Protein AF-A0A134CE51-F1 (afdb_monomer_lite)

Secondary structure (DSSP, 8-state):
-----SSSPPP------SSEEEEEETTEEEEEE-SS--S-SEEEEPPPPPPTTPPP--EEEETTTTEEE--S--S--SS--TT--TTSPPPHHHHHHHHHHHHHHHHHHHT--SSEEEEEEEEEETTEEEEEEE-TT-TT--EEEEEE-----HHHHHHHHHHHHHHHHHHH-HHHHHHHTTTTSS--EEEE--TTS--EEEETTPPPP----GGGTEEEEEETTEEEEEE-GGG---TT-HHHHHHHHHHHH----PPP-TT-EEEEE--TTT--EEEEE-PPP---S-----

Foldseek 3Di:
DPDQDDPDGDDDDDDDDPFWDWDDDPPDIDIDGDPDDPPDQKDWDPFPDDDVPDDTDIFMQGPVVRDTDRDPQQADDPDDDPPDDPPDDHDPNHVVVVVVVVVVVVVLVVQWDQKDFDPPDWDDDDAKIWTWIFGSNDPVRDIDTDIDGRRDDPVNVVVVVVVVVVVVVVCVPPCNVCVVVVVNDVDQWDWDDDDPDDIDTDGPPRDDDDDDPVQQQWDWDDDPPDIDIGGRVVNHDCVPPPVVVVVVVVVVVPPDDDDADPQKDWDWDADPPPGIDIDIDHDDDDDPDDDDDD

Radius of gyration: 82.64 Å; chains: 1; bounding box: 152×50×242 Å

Structure (mmCIF, N/CA/C/O backbone):
data_AF-A0A134CE51-F1
#
_entry.id   AF-A0A134CE51-F1
#
loop_
_atom_site.group_PDB
_atom_site.id
_atom_site.type_symbol
_atom_site.label_atom_id
_atom_site.label_alt_id
_atom_site.label_comp_id
_atom_site.label_asym_id
_atom_site.label_entity_id
_atom_site.label_seq_id
_atom_site.pdbx_PDB_ins_code
_atom_site.Cartn_x
_atom_site.Cartn_y
_atom_site.Cartn_z
_atom_site.occupancy
_atom_site.B_iso_or_equiv
_atom_site.auth_seq_id
_atom_site.auth_comp_id
_atom_site.auth_asym_id
_atom_site.auth_atom_id
_atom_site.pdbx_PDB_model_num
ATOM 1 N N . ASN A 1 1 ? 51.172 15.107 -97.241 1.00 43.25 1 ASN A N 1
ATOM 2 C CA . ASN A 1 1 ? 52.365 15.738 -97.840 1.00 43.25 1 ASN A CA 1
ATOM 3 C C . ASN A 1 1 ? 52.176 17.237 -97.871 1.00 43.25 1 ASN A C 1
ATOM 5 O O . ASN A 1 1 ? 51.383 17.715 -98.669 1.00 43.25 1 ASN A O 1
ATOM 9 N N . VAL A 1 2 ? 52.847 17.965 -96.978 1.00 57.31 2 VAL A N 1
ATOM 10 C CA . VAL A 1 2 ? 52.989 19.417 -97.139 1.00 57.31 2 VAL A CA 1
ATOM 11 C C . VAL A 1 2 ? 54.085 19.613 -98.182 1.00 57.31 2 VAL A C 1
ATOM 13 O O . VAL A 1 2 ? 55.208 19.162 -97.972 1.00 57.31 2 VAL A O 1
ATOM 16 N N . SER A 1 3 ? 53.748 20.187 -99.336 1.00 54.06 3 SER A N 1
ATOM 17 C CA . SER A 1 3 ? 54.738 20.502 -100.366 1.00 54.06 3 SER A CA 1
ATOM 18 C C . SER A 1 3 ? 55.439 21.795 -99.961 1.00 54.06 3 SER A C 1
ATOM 20 O O . SER A 1 3 ? 54.847 22.868 -100.029 1.00 54.06 3 SER A O 1
ATOM 22 N N . LEU A 1 4 ? 56.671 21.685 -99.467 1.00 67.50 4 LEU A N 1
ATOM 23 C CA . LEU A 1 4 ? 57.493 22.829 -99.076 1.00 67.50 4 LEU A CA 1
ATOM 24 C C . LEU A 1 4 ? 58.333 23.240 -100.296 1.00 67.50 4 LEU A C 1
ATOM 26 O O . LEU A 1 4 ? 59.372 22.641 -100.559 1.00 67.50 4 LEU A O 1
ATOM 30 N N . GLY A 1 5 ? 57.857 24.210 -101.078 1.00 64.56 5 GLY A N 1
ATOM 31 C CA . GLY A 1 5 ? 58.563 24.708 -102.261 1.00 64.56 5 GLY A CA 1
ATOM 32 C C . GLY A 1 5 ? 58.032 26.065 -102.727 1.00 64.56 5 GLY A C 1
ATOM 33 O O . GLY A 1 5 ? 56.828 26.227 -102.904 1.00 64.56 5 GLY A O 1
ATOM 34 N N . GLY A 1 6 ? 58.942 27.027 -102.894 1.00 70.12 6 GLY A N 1
ATOM 35 C CA . GLY A 1 6 ? 58.703 28.427 -103.265 1.00 70.12 6 GLY A CA 1
ATOM 36 C C . GLY A 1 6 ? 59.895 29.300 -102.839 1.00 70.12 6 GLY A C 1
ATOM 37 O O . GLY A 1 6 ? 60.681 28.872 -101.996 1.00 70.12 6 GLY A O 1
ATOM 38 N N . GLU A 1 7 ? 60.059 30.502 -103.409 1.00 70.31 7 GLU A N 1
ATOM 39 C CA . GLU A 1 7 ? 61.183 31.409 -103.075 1.00 70.31 7 GLU A CA 1
ATOM 40 C C . GLU A 1 7 ? 61.152 31.912 -101.619 1.00 70.31 7 GLU A C 1
ATOM 42 O O . GLU A 1 7 ? 62.175 32.301 -101.060 1.00 70.31 7 GLU A O 1
ATOM 47 N N . THR A 1 8 ? 59.989 31.850 -100.969 1.00 71.69 8 THR A N 1
ATOM 48 C CA . THR A 1 8 ? 59.825 32.106 -99.536 1.00 71.69 8 THR A CA 1
ATOM 49 C C . THR A 1 8 ? 59.775 30.795 -98.762 1.00 71.69 8 THR A C 1
ATOM 51 O O . THR A 1 8 ? 58.919 29.947 -99.028 1.00 71.69 8 THR A O 1
ATOM 54 N N . ALA A 1 9 ? 60.650 30.647 -97.765 1.00 74.81 9 ALA A N 1
ATOM 55 C CA . ALA A 1 9 ? 60.643 29.486 -96.883 1.00 74.81 9 ALA A CA 1
ATOM 56 C C . ALA A 1 9 ? 59.289 29.372 -96.142 1.00 74.81 9 ALA A C 1
ATOM 58 O O . ALA A 1 9 ? 58.852 30.346 -95.525 1.00 74.81 9 ALA A O 1
ATOM 59 N N . PRO A 1 10 ? 58.610 28.213 -96.183 1.00 75.69 10 PRO A N 1
ATOM 60 C CA . PRO A 1 10 ? 57.358 28.013 -95.462 1.00 75.69 10 PRO A CA 1
ATOM 61 C C . PRO A 1 10 ? 57.590 27.965 -93.947 1.00 75.69 10 PRO A C 1
ATOM 63 O O . PRO A 1 10 ? 58.495 27.284 -93.464 1.00 75.69 10 PRO A O 1
ATOM 66 N N . THR A 1 11 ? 56.728 28.638 -93.187 1.00 80.25 11 THR A N 1
ATOM 67 C CA . THR A 1 11 ? 56.736 28.594 -91.718 1.00 80.25 11 THR A CA 1
ATOM 68 C C . THR A 1 11 ? 55.821 27.479 -91.216 1.00 80.25 11 THR A C 1
ATOM 70 O O . THR A 1 11 ? 54.659 27.401 -91.612 1.00 80.25 11 THR A O 1
ATOM 73 N N . VAL A 1 12 ? 56.321 26.639 -90.306 1.00 82.94 12 VAL A N 1
ATOM 74 C CA . VAL A 1 12 ? 55.527 25.625 -89.591 1.00 82.94 12 VAL A CA 1
ATOM 75 C C . VAL A 1 12 ? 55.449 26.007 -88.115 1.00 82.94 12 VAL A C 1
ATOM 77 O O . VAL A 1 12 ? 56.477 26.178 -87.463 1.00 82.94 12 VAL A O 1
ATOM 80 N N . THR A 1 13 ? 54.234 26.129 -87.580 1.00 85.19 13 THR A N 1
ATOM 81 C CA . THR A 1 13 ? 53.996 26.457 -86.167 1.00 85.19 13 THR A CA 1
ATOM 82 C C . THR A 1 13 ? 53.521 25.225 -85.405 1.00 85.19 13 THR A C 1
ATOM 84 O O . THR A 1 13 ? 52.520 24.609 -85.763 1.00 85.19 13 THR A O 1
ATOM 87 N N . PHE A 1 14 ? 54.209 24.898 -84.313 1.00 89.12 14 PHE A N 1
ATOM 88 C CA . PHE A 1 14 ? 53.799 23.856 -83.375 1.00 89.12 14 PHE A CA 1
ATOM 89 C C . PHE A 1 14 ? 53.087 24.516 -82.196 1.00 89.12 14 PHE A C 1
ATOM 91 O O . PHE A 1 14 ? 53.739 25.014 -81.281 1.00 89.12 14 PHE A O 1
ATOM 98 N N . ALA A 1 15 ? 51.757 24.576 -82.246 1.00 86.75 15 ALA A N 1
ATOM 99 C CA . ALA A 1 15 ? 50.952 25.214 -81.206 1.00 86.75 15 ALA A CA 1
ATOM 100 C C . ALA A 1 15 ? 50.910 24.405 -79.896 1.00 86.75 15 ALA A C 1
ATOM 102 O O . ALA A 1 15 ? 51.051 23.180 -79.895 1.00 86.75 15 ALA A O 1
ATOM 103 N N . GLY A 1 16 ? 50.669 25.127 -78.803 1.00 85.81 16 GLY A N 1
ATOM 104 C CA . GLY A 1 16 ? 50.272 24.610 -77.497 1.00 85.81 16 GLY A CA 1
ATOM 105 C C . GLY A 1 16 ? 48.991 25.305 -77.026 1.00 85.81 16 GLY A C 1
ATOM 106 O O . GLY A 1 16 ? 48.485 26.205 -77.700 1.00 85.81 16 GLY A O 1
ATOM 107 N N . ASP A 1 17 ? 48.480 24.904 -75.870 1.00 85.19 17 ASP A N 1
ATOM 108 C CA . ASP A 1 17 ? 47.340 25.531 -75.203 1.00 85.19 17 ASP A CA 1
ATOM 109 C C . ASP A 1 17 ? 47.579 25.637 -73.684 1.00 85.19 17 ASP A C 1
ATOM 111 O O . ASP A 1 17 ? 48.704 25.507 -73.199 1.00 85.19 17 ASP A O 1
ATOM 115 N N . ALA A 1 18 ? 46.518 25.893 -72.914 1.00 84.50 18 ALA A N 1
ATOM 116 C CA . ALA A 1 18 ? 46.598 25.990 -71.457 1.00 84.50 18 ALA A CA 1
ATOM 117 C C . ALA A 1 18 ? 47.096 24.702 -70.767 1.00 84.50 18 ALA A C 1
ATOM 119 O O . ALA A 1 18 ? 47.511 24.761 -69.613 1.00 84.50 18 ALA A O 1
ATOM 120 N N . ASN A 1 19 ? 47.089 23.551 -71.443 1.00 85.06 19 ASN A N 1
ATOM 121 C CA . ASN A 1 19 ? 47.465 22.248 -70.895 1.00 85.06 19 ASN A CA 1
ATOM 122 C C . ASN A 1 19 ? 48.691 21.630 -71.584 1.00 85.06 19 ASN A C 1
ATOM 124 O O . ASN A 1 19 ? 49.405 20.855 -70.946 1.00 85.06 19 ASN A O 1
ATOM 128 N N . ILE A 1 20 ? 48.954 21.976 -72.847 1.00 90.75 20 ILE A N 1
ATOM 129 C CA . ILE A 1 20 ? 50.077 21.463 -73.639 1.00 90.75 20 ILE A CA 1
ATOM 130 C C . ILE A 1 20 ? 51.041 22.600 -73.978 1.00 90.75 20 ILE A C 1
ATOM 132 O O . ILE A 1 20 ? 50.664 23.579 -74.613 1.00 90.75 20 ILE A O 1
ATOM 136 N N . THR A 1 21 ? 52.317 22.436 -73.638 1.00 89.75 21 THR A N 1
ATOM 137 C CA . THR A 1 21 ? 53.403 23.310 -74.100 1.00 89.75 21 THR A CA 1
ATOM 138 C C . THR A 1 21 ? 54.173 22.648 -75.236 1.00 89.75 21 THR A C 1
ATOM 140 O O . THR A 1 21 ? 54.292 21.423 -75.294 1.00 89.75 21 THR A O 1
ATOM 143 N N . SER A 1 22 ? 54.714 23.457 -76.143 1.00 93.06 22 SER A N 1
ATOM 144 C CA . SER A 1 22 ? 55.585 23.010 -77.226 1.00 93.06 22 SER A CA 1
ATOM 145 C C . SER A 1 22 ? 56.876 23.829 -77.228 1.00 93.06 22 SER A C 1
ATOM 147 O O . SER A 1 22 ? 56.875 25.038 -76.994 1.00 93.06 22 SER A O 1
ATOM 149 N N . LYS A 1 23 ? 58.003 23.163 -77.486 1.00 91.94 23 LYS A N 1
ATOM 150 C CA . LYS A 1 23 ? 59.321 23.794 -77.618 1.00 91.94 23 LYS A CA 1
ATOM 151 C C . LYS A 1 23 ? 60.043 23.233 -78.835 1.00 91.94 23 LYS A C 1
ATOM 153 O O . LYS A 1 23 ? 60.095 22.014 -79.009 1.00 91.94 23 LYS A O 1
ATOM 158 N N . VAL A 1 24 ? 60.616 24.117 -79.648 1.00 90.75 24 VAL A N 1
ATOM 159 C CA . VAL A 1 24 ? 61.443 23.756 -80.807 1.00 90.75 24 VAL A CA 1
ATOM 160 C C . VAL A 1 24 ? 62.902 24.078 -80.494 1.00 90.75 24 VAL A C 1
ATOM 162 O O . VAL A 1 24 ? 63.225 25.216 -80.162 1.00 90.75 24 VAL A O 1
ATOM 165 N N . GLU A 1 25 ? 63.778 23.082 -80.601 1.00 90.19 25 GLU A N 1
ATOM 166 C CA . GLU A 1 25 ? 65.229 23.219 -80.430 1.00 90.19 25 GLU A CA 1
ATOM 167 C C . GLU A 1 25 ? 65.944 22.499 -81.578 1.00 90.19 25 GLU A C 1
ATOM 169 O O . GLU A 1 25 ? 65.977 21.267 -81.638 1.00 90.19 25 GLU A O 1
ATOM 174 N N . GLY A 1 26 ? 66.503 23.263 -82.521 1.00 87.81 26 GLY A N 1
ATOM 175 C CA . GLY A 1 26 ? 67.103 22.704 -83.735 1.00 87.81 26 GLY A CA 1
ATOM 176 C C . GLY A 1 26 ? 66.089 21.880 -84.535 1.00 87.81 26 GLY A C 1
ATOM 177 O O . GLY A 1 26 ? 65.066 22.401 -84.970 1.00 87.81 26 GLY A O 1
ATOM 178 N N . THR A 1 27 ? 66.364 20.586 -84.714 1.00 88.00 27 THR A N 1
ATOM 179 C CA . THR A 1 27 ? 65.492 19.634 -85.427 1.00 88.00 27 THR A CA 1
ATOM 180 C C . THR A 1 27 ? 64.524 18.868 -84.514 1.00 88.00 27 THR A C 1
ATOM 182 O O . THR A 1 27 ? 63.812 17.984 -84.992 1.00 88.00 27 THR A O 1
ATOM 185 N N . LYS A 1 28 ? 64.471 19.177 -83.208 1.00 91.81 28 LYS A N 1
ATOM 186 C CA . LYS A 1 28 ? 63.610 18.495 -82.231 1.00 91.81 28 LYS A CA 1
ATOM 187 C C . LYS A 1 28 ? 62.431 19.373 -81.820 1.00 91.81 28 LYS A C 1
ATOM 189 O O . LYS A 1 28 ? 62.607 20.511 -81.392 1.00 91.81 28 LYS A O 1
ATOM 194 N N . VAL A 1 29 ? 61.234 18.793 -81.862 1.00 92.88 29 VAL A N 1
ATOM 195 C CA . VAL A 1 29 ? 60.031 19.353 -81.237 1.00 92.88 29 VAL A CA 1
ATOM 196 C C . VAL A 1 29 ? 59.718 18.530 -79.997 1.00 92.88 29 VAL A C 1
ATOM 198 O O . VAL A 1 29 ? 59.629 17.305 -80.070 1.00 92.88 29 VAL A O 1
ATOM 201 N N . THR A 1 30 ? 59.572 19.191 -78.853 1.00 93.50 30 THR A N 1
ATOM 202 C CA . THR A 1 30 ? 59.159 18.552 -77.601 1.00 93.50 30 THR A CA 1
ATOM 203 C C . THR A 1 30 ? 57.799 19.091 -77.199 1.00 93.50 30 THR A C 1
ATOM 205 O O . THR A 1 30 ? 57.606 20.305 -77.165 1.00 93.50 30 THR A O 1
ATOM 208 N N . TYR A 1 31 ? 56.883 18.183 -76.875 1.00 93.62 31 TYR A N 1
ATOM 209 C CA . TYR A 1 31 ? 55.615 18.510 -76.237 1.00 93.62 31 TYR A CA 1
ATOM 210 C C . TYR A 1 31 ? 55.677 18.123 -74.765 1.00 93.62 31 TYR A C 1
ATOM 212 O O . TYR A 1 31 ? 56.216 17.070 -74.420 1.00 93.62 31 TYR A O 1
ATOM 220 N N . GLY A 1 32 ? 55.134 18.979 -73.908 1.00 90.38 32 GLY A N 1
ATOM 221 C CA . GLY A 1 32 ? 55.036 18.755 -72.473 1.00 90.38 32 GLY A CA 1
ATOM 222 C C . GLY A 1 32 ? 53.643 19.094 -71.964 1.00 90.38 32 GLY A C 1
ATOM 223 O O . GLY A 1 32 ? 52.931 19.898 -72.562 1.00 90.38 32 GLY A O 1
ATOM 224 N N . LEU A 1 33 ? 53.258 18.492 -70.846 1.00 89.50 33 LEU A N 1
ATOM 225 C CA . LEU A 1 33 ? 52.086 18.924 -70.092 1.00 89.50 33 LEU A CA 1
ATOM 226 C C . LEU A 1 33 ? 52.500 20.037 -69.128 1.00 89.50 33 LEU A C 1
ATOM 228 O O . LEU A 1 33 ? 53.601 20.000 -68.578 1.00 89.50 33 LEU A O 1
ATOM 232 N N . ASN A 1 34 ? 51.625 21.016 -68.914 1.00 82.56 34 ASN A N 1
ATOM 233 C CA . ASN A 1 34 ? 51.852 22.025 -67.882 1.00 82.56 34 ASN A CA 1
ATOM 234 C C . ASN A 1 34 ? 51.899 21.394 -66.482 1.00 82.56 34 ASN A C 1
ATOM 236 O O . ASN A 1 34 ? 51.197 20.423 -66.201 1.00 82.56 34 ASN A O 1
ATOM 240 N N . ASN A 1 35 ? 52.690 21.990 -65.580 1.00 78.50 35 ASN A N 1
ATOM 241 C CA . ASN A 1 35 ? 52.836 21.530 -64.191 1.00 78.50 35 ASN A CA 1
ATOM 242 C C . ASN A 1 35 ? 51.503 21.481 -63.423 1.00 78.50 35 ASN A C 1
ATOM 244 O O . ASN A 1 35 ? 51.372 20.712 -62.475 1.00 78.50 35 ASN A O 1
ATOM 248 N N . ALA A 1 36 ? 50.525 22.293 -63.829 1.00 78.06 36 ALA A N 1
ATOM 249 C CA . ALA A 1 36 ? 49.159 22.244 -63.337 1.00 78.06 36 ALA A CA 1
ATOM 250 C C . ALA A 1 36 ? 48.206 22.059 -64.522 1.00 78.06 36 ALA A C 1
ATOM 252 O O . ALA A 1 36 ? 48.081 22.939 -65.372 1.00 78.06 36 ALA A O 1
ATOM 253 N N . LEU A 1 37 ? 47.519 20.919 -64.556 1.00 78.81 37 LEU A N 1
ATOM 254 C CA . LEU A 1 37 ? 46.422 20.683 -65.487 1.00 78.81 37 LEU A CA 1
ATOM 255 C C . LEU A 1 37 ? 45.153 21.287 -64.890 1.00 78.81 37 LEU A C 1
ATOM 257 O O . LEU A 1 37 ? 44.617 20.787 -63.901 1.00 78.81 37 LEU A O 1
ATOM 261 N N . THR A 1 38 ? 44.690 22.388 -65.474 1.00 73.31 38 THR A N 1
ATOM 262 C CA . THR A 1 38 ? 43.473 23.084 -65.041 1.00 73.31 38 THR A CA 1
ATOM 263 C C . THR A 1 38 ? 42.336 22.781 -66.019 1.00 73.31 38 THR A C 1
ATOM 265 O O . THR A 1 38 ? 42.572 22.484 -67.188 1.00 73.31 38 THR A O 1
ATOM 268 N N . ASN A 1 39 ? 41.084 22.820 -65.552 1.00 73.94 39 ASN A N 1
ATOM 269 C CA . ASN A 1 39 ? 39.887 22.550 -66.370 1.00 73.94 39 ASN A CA 1
ATOM 270 C C . ASN A 1 39 ? 39.761 21.113 -66.915 1.00 73.94 39 ASN A C 1
ATOM 272 O O . ASN A 1 39 ? 39.145 20.886 -67.957 1.00 73.94 39 ASN A O 1
ATOM 276 N N . MET A 1 40 ? 40.317 20.119 -66.220 1.00 78.56 40 MET A N 1
ATOM 277 C CA . MET A 1 40 ? 40.093 18.721 -66.588 1.00 78.56 40 MET A CA 1
ATOM 278 C C . MET A 1 40 ? 38.683 18.261 -66.205 1.00 78.56 40 MET A C 1
ATOM 280 O O . MET A 1 40 ? 38.282 18.367 -65.048 1.00 78.56 40 MET A O 1
ATOM 284 N N . ASN A 1 41 ? 37.956 17.680 -67.164 1.00 82.44 41 ASN A N 1
ATOM 285 C CA . ASN A 1 41 ? 36.639 17.084 -66.910 1.00 82.44 41 ASN A CA 1
ATOM 286 C C . ASN A 1 41 ? 36.735 15.840 -66.009 1.00 82.44 41 ASN A C 1
ATOM 288 O O . ASN A 1 41 ? 35.890 15.633 -65.139 1.00 82.44 41 ASN A O 1
ATOM 292 N N . SER A 1 42 ? 37.766 15.013 -66.206 1.00 87.19 42 SER A N 1
ATOM 293 C CA . SER A 1 42 ? 37.992 13.801 -65.417 1.00 87.19 42 SER A CA 1
ATOM 294 C C . SER A 1 42 ? 39.433 13.307 -65.513 1.00 87.19 42 SER A C 1
ATOM 296 O O . SER A 1 42 ? 40.054 13.448 -66.566 1.00 87.19 42 SER A O 1
ATOM 298 N N . ILE A 1 43 ? 39.912 12.631 -64.470 1.00 88.06 43 ILE A N 1
ATOM 299 C CA . ILE A 1 43 ? 41.135 11.816 -64.491 1.00 88.06 43 ILE A CA 1
ATOM 300 C C . ILE A 1 43 ? 40.719 10.364 -64.310 1.00 88.06 43 ILE A C 1
ATOM 302 O O . ILE A 1 43 ? 39.973 10.057 -63.384 1.00 88.06 43 ILE A O 1
ATOM 306 N N . THR A 1 44 ? 41.210 9.474 -65.168 1.00 83.25 44 THR A N 1
ATOM 307 C CA . THR A 1 44 ? 41.014 8.030 -65.012 1.00 83.25 44 THR A CA 1
ATOM 308 C C . THR A 1 44 ? 42.370 7.353 -64.943 1.00 83.25 44 THR A C 1
ATOM 310 O O . THR A 1 44 ? 43.144 7.410 -65.897 1.00 83.25 44 THR A O 1
ATOM 313 N N . PHE A 1 45 ? 42.654 6.711 -63.815 1.00 84.75 45 PHE A N 1
ATOM 314 C CA . PHE A 1 45 ? 43.800 5.824 -63.682 1.00 84.75 45 PHE A CA 1
ATOM 315 C C . PHE A 1 45 ? 43.426 4.475 -64.286 1.00 84.75 45 PHE A C 1
ATOM 317 O O . PHE A 1 45 ? 42.344 3.958 -64.002 1.00 84.75 45 PHE A O 1
ATOM 324 N N . ALA A 1 46 ? 44.294 3.915 -65.133 1.00 79.06 46 ALA A N 1
ATOM 325 C CA . ALA A 1 46 ? 44.049 2.608 -65.732 1.00 79.06 46 ALA A CA 1
ATOM 326 C C . ALA A 1 46 ? 43.702 1.588 -64.638 1.00 79.06 46 ALA A C 1
ATOM 328 O O . ALA A 1 46 ? 44.335 1.564 -63.580 1.00 79.06 46 ALA A O 1
ATOM 329 N N . ALA A 1 47 ? 42.679 0.769 -64.888 1.00 76.81 47 ALA A N 1
ATOM 330 C CA . ALA A 1 47 ? 42.328 -0.306 -63.973 1.00 76.81 47 ALA A CA 1
ATOM 331 C C . ALA A 1 47 ? 43.569 -1.198 -63.771 1.00 76.81 47 ALA A C 1
ATOM 333 O O . ALA A 1 47 ? 44.180 -1.589 -64.771 1.00 76.81 47 ALA A O 1
ATOM 334 N N . PRO A 1 48 ? 43.971 -1.522 -62.527 1.00 70.12 48 PRO A N 1
ATOM 335 C CA . PRO A 1 48 ? 45.055 -2.473 -62.317 1.00 70.12 48 PRO A CA 1
ATOM 336 C C . PRO A 1 48 ? 44.701 -3.805 -62.986 1.00 70.12 48 PRO A C 1
ATOM 338 O O . PRO A 1 48 ? 43.520 -4.158 -63.055 1.00 70.12 48 PRO A O 1
ATOM 341 N N . THR A 1 49 ? 45.697 -4.544 -63.479 1.00 75.06 49 THR A N 1
ATOM 342 C CA . THR A 1 49 ? 45.476 -5.875 -64.062 1.00 75.06 49 THR A CA 1
ATOM 343 C C . THR A 1 49 ? 44.732 -6.744 -63.052 1.00 75.06 49 THR A C 1
ATOM 345 O O . THR A 1 49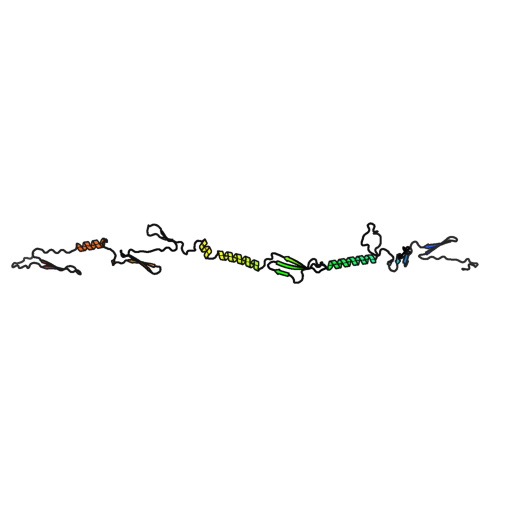 ? 45.227 -6.980 -61.950 1.00 75.06 49 THR A O 1
ATOM 348 N N . ALA A 1 50 ? 43.517 -7.176 -63.398 1.00 68.50 50 ALA A N 1
ATOM 349 C CA . ALA A 1 50 ? 42.705 -7.977 -62.494 1.00 68.50 50 ALA A CA 1
ATOM 350 C C . ALA A 1 50 ? 43.379 -9.343 -62.243 1.00 68.50 50 ALA A C 1
ATOM 352 O O . ALA A 1 50 ? 43.893 -9.941 -63.193 1.00 68.50 50 ALA A O 1
ATOM 353 N N . PRO A 1 51 ? 43.347 -9.877 -61.008 1.00 61.47 51 PRO A N 1
ATOM 354 C CA . PRO A 1 51 ? 43.643 -11.287 -60.764 1.00 61.47 51 PRO A CA 1
ATOM 355 C C . PRO A 1 51 ? 42.719 -12.183 -61.604 1.00 61.47 51 PRO A C 1
ATOM 357 O O . PRO A 1 51 ? 41.597 -11.786 -61.929 1.00 61.47 51 PRO A O 1
ATOM 360 N N . ALA A 1 52 ? 43.164 -13.395 -61.949 1.00 61.06 52 ALA A N 1
ATOM 361 C CA . ALA A 1 52 ? 42.364 -14.330 -62.742 1.00 61.06 52 ALA A CA 1
ATOM 362 C C . ALA A 1 52 ? 40.991 -14.579 -62.081 1.00 61.06 52 ALA A C 1
ATOM 364 O O . ALA A 1 52 ? 40.919 -15.063 -60.955 1.00 61.06 52 ALA A O 1
ATOM 365 N N . GLY A 1 53 ? 39.910 -14.217 -62.782 1.00 65.56 53 GLY A N 1
ATOM 366 C CA . GLY A 1 53 ? 38.527 -14.323 -62.294 1.00 65.56 53 GLY A CA 1
ATOM 367 C C . GLY A 1 53 ? 37.962 -13.072 -61.601 1.00 65.56 53 GLY A C 1
ATOM 368 O O . GLY A 1 53 ? 36.800 -13.085 -61.205 1.00 65.56 53 GLY A O 1
ATOM 369 N N . GLY A 1 54 ? 38.737 -11.990 -61.465 1.00 63.19 54 GLY A N 1
ATOM 370 C CA . GLY A 1 54 ? 38.292 -10.733 -60.855 1.00 63.19 54 GLY A CA 1
ATOM 371 C C . GLY A 1 54 ? 37.848 -9.664 -61.862 1.00 63.19 54 GLY A C 1
ATOM 372 O O . GLY A 1 54 ? 38.287 -9.637 -63.010 1.00 63.19 54 GLY A O 1
ATOM 373 N N . THR A 1 55 ? 37.018 -8.719 -61.410 1.00 63.16 55 THR A N 1
ATOM 374 C CA . THR A 1 55 ? 36.751 -7.464 -62.131 1.00 63.16 55 THR A CA 1
ATOM 375 C C . THR A 1 55 ? 37.565 -6.337 -61.503 1.00 63.16 55 THR A C 1
ATOM 377 O O . THR A 1 55 ? 37.358 -6.019 -60.334 1.00 63.16 55 THR A O 1
ATOM 380 N N . SER A 1 56 ? 38.458 -5.705 -62.263 1.00 67.12 56 SER A N 1
ATOM 381 C CA . SER A 1 56 ? 39.139 -4.478 -61.835 1.00 67.12 56 SER A CA 1
ATOM 382 C C . SER A 1 56 ? 38.383 -3.255 -62.351 1.00 67.12 56 SER A C 1
ATOM 384 O O . SER A 1 56 ? 37.899 -3.254 -63.485 1.00 67.12 56 SER A O 1
ATOM 386 N N . LYS A 1 57 ? 38.243 -2.222 -61.518 1.00 77.94 57 LYS A N 1
ATOM 387 C CA . LYS A 1 57 ? 37.629 -0.945 -61.899 1.00 77.94 57 LYS A CA 1
ATOM 388 C C . LYS A 1 57 ? 38.702 0.135 -61.886 1.00 77.94 57 LYS A C 1
ATOM 390 O O . LYS A 1 57 ? 39.541 0.172 -60.992 1.00 77.94 57 LYS A O 1
ATOM 395 N N . ALA A 1 58 ? 38.667 1.004 -62.887 1.00 86.75 58 ALA A N 1
ATOM 396 C CA . ALA A 1 58 ? 39.512 2.186 -62.927 1.00 86.75 58 ALA A CA 1
ATOM 397 C C . ALA A 1 58 ? 39.126 3.149 -61.795 1.00 86.75 58 ALA A C 1
ATOM 399 O O . ALA A 1 58 ? 37.936 3.333 -61.529 1.00 86.75 58 ALA A O 1
ATOM 400 N N . LEU A 1 59 ? 40.122 3.771 -61.158 1.00 90.69 59 LEU A N 1
ATOM 401 C CA . LEU A 1 59 ? 39.887 4.899 -60.260 1.00 90.69 59 LEU A CA 1
ATOM 402 C C . LEU A 1 59 ? 39.626 6.136 -61.122 1.00 90.69 59 LEU A C 1
ATOM 404 O O . LEU A 1 59 ? 40.495 6.552 -61.890 1.00 90.69 59 LEU A O 1
ATOM 408 N N . THR A 1 60 ? 38.445 6.728 -60.979 1.00 90.50 60 THR A N 1
ATOM 409 C CA . THR A 1 60 ? 38.041 7.909 -61.746 1.00 90.50 60 THR A CA 1
ATOM 410 C C . THR A 1 60 ? 37.666 9.048 -60.814 1.00 90.50 60 THR A C 1
ATOM 412 O O . THR A 1 60 ? 36.786 8.899 -59.964 1.00 90.50 60 THR A O 1
ATOM 415 N N . ILE A 1 61 ? 38.303 10.199 -61.021 1.00 92.12 61 ILE A N 1
ATOM 416 C CA . ILE A 1 61 ? 37.938 11.483 -60.422 1.00 92.12 61 ILE A CA 1
ATOM 417 C C . ILE A 1 61 ? 37.154 12.254 -61.485 1.00 92.12 61 ILE A C 1
ATOM 419 O O . ILE A 1 61 ? 37.716 12.621 -62.515 1.00 92.12 61 ILE A O 1
ATOM 423 N N . ASP A 1 62 ? 35.863 12.475 -61.255 1.00 89.94 62 ASP A N 1
ATOM 424 C CA . ASP A 1 62 ? 34.989 13.264 -62.130 1.00 89.94 62 ASP A CA 1
ATOM 425 C C . ASP A 1 62 ? 34.837 14.665 -61.530 1.00 89.94 62 ASP A C 1
ATOM 427 O O . ASP A 1 62 ? 34.124 14.860 -60.541 1.00 89.94 62 ASP A O 1
ATOM 431 N N . GLY A 1 63 ? 35.532 15.638 -62.124 1.00 86.06 63 GLY A N 1
ATOM 432 C CA . GLY A 1 63 ? 35.531 17.023 -61.656 1.00 86.06 63 GLY A CA 1
ATOM 433 C C . GLY A 1 63 ? 34.197 17.733 -61.891 1.00 86.06 63 GLY A C 1
ATOM 434 O O . GLY A 1 63 ? 33.867 18.664 -61.163 1.00 86.06 63 GLY A O 1
ATOM 435 N N . LYS A 1 64 ? 33.394 17.272 -62.860 1.00 88.38 64 LYS A N 1
ATOM 436 C CA . LYS A 1 64 ? 32.078 17.851 -63.162 1.00 88.38 64 LYS A CA 1
ATOM 437 C C . LYS A 1 64 ? 31.010 17.381 -62.177 1.00 88.38 64 LYS A C 1
ATOM 439 O O . LYS A 1 64 ? 30.141 18.164 -61.806 1.00 88.38 64 LYS A O 1
ATOM 444 N N . LYS A 1 65 ? 31.056 16.111 -61.766 1.00 89.62 65 LYS A N 1
ATOM 445 C CA . LYS A 1 65 ? 30.135 15.541 -60.765 1.00 89.62 65 LYS A CA 1
ATOM 446 C C . LYS A 1 65 ? 30.619 15.717 -59.327 1.00 89.62 65 LYS A C 1
ATOM 448 O O . LYS A 1 65 ? 29.823 15.542 -58.410 1.00 89.62 65 LYS A O 1
ATOM 453 N N . GLY A 1 66 ? 31.904 16.017 -59.127 1.00 90.00 66 GLY A N 1
ATOM 454 C CA . GLY A 1 66 ? 32.521 16.076 -57.801 1.00 90.00 66 GLY A CA 1
ATOM 455 C C . GLY A 1 66 ? 32.624 14.702 -57.133 1.00 90.00 66 GLY A C 1
ATOM 456 O O . GLY A 1 66 ? 32.482 14.597 -55.918 1.00 90.00 66 GLY A O 1
ATOM 457 N N . THR A 1 67 ? 32.820 13.634 -57.912 1.00 92.25 67 THR A N 1
ATOM 458 C CA . THR A 1 67 ? 32.815 12.251 -57.405 1.00 92.25 67 THR A CA 1
ATOM 459 C C . THR A 1 67 ? 34.134 11.540 -57.649 1.00 92.25 67 THR A C 1
ATOM 461 O O . THR A 1 67 ? 34.736 11.689 -58.713 1.00 92.25 67 THR A O 1
ATOM 464 N N . ILE A 1 68 ? 34.518 10.681 -56.707 1.00 92.44 68 ILE A N 1
ATOM 465 C CA . ILE A 1 68 ? 35.601 9.708 -56.863 1.00 92.44 68 ILE A CA 1
ATOM 466 C C . ILE A 1 68 ? 34.966 8.315 -56.903 1.00 92.44 68 ILE A C 1
ATOM 468 O O . ILE A 1 68 ? 34.223 7.941 -55.997 1.00 92.44 68 ILE A O 1
ATOM 472 N N . THR A 1 69 ? 35.223 7.556 -57.965 1.00 89.06 69 THR A N 1
ATOM 473 C CA . THR A 1 69 ? 34.648 6.218 -58.196 1.00 89.06 69 THR A CA 1
ATOM 474 C C . THR A 1 69 ? 35.743 5.197 -58.484 1.00 89.06 69 THR A C 1
ATOM 476 O O . THR A 1 69 ? 36.848 5.575 -58.852 1.00 89.06 69 THR A O 1
ATOM 479 N N . GLY A 1 70 ? 35.459 3.905 -58.301 1.00 87.31 70 GLY A N 1
ATOM 480 C CA . GLY A 1 70 ? 36.455 2.838 -58.483 1.00 87.31 70 GLY A CA 1
ATOM 481 C C . GLY A 1 70 ? 37.289 2.519 -57.239 1.00 87.31 70 GLY A C 1
ATOM 482 O O . GLY A 1 70 ? 38.174 1.673 -57.308 1.00 87.31 70 GLY A O 1
ATOM 483 N N . LEU A 1 71 ? 36.985 3.146 -56.095 1.00 87.88 71 LEU A N 1
ATOM 484 C CA . LEU A 1 71 ? 37.521 2.747 -54.792 1.00 87.88 71 LEU A CA 1
ATOM 485 C C . LEU A 1 71 ? 37.086 1.312 -54.462 1.00 87.88 71 LEU A C 1
ATOM 487 O O . LEU A 1 71 ? 35.922 0.954 -54.640 1.00 87.88 71 LEU A O 1
ATOM 491 N N . THR A 1 72 ? 38.020 0.499 -53.975 1.00 81.38 72 THR A N 1
ATOM 492 C CA . THR A 1 72 ? 37.797 -0.922 -53.658 1.00 81.38 72 THR A CA 1
ATOM 493 C C . THR A 1 72 ? 37.174 -1.135 -52.278 1.00 81.38 72 THR A C 1
ATOM 495 O O . THR A 1 72 ? 36.475 -2.125 -52.064 1.00 81.38 72 THR A O 1
ATOM 498 N N . ASN A 1 73 ? 37.372 -0.183 -51.362 1.00 82.31 73 ASN A N 1
ATOM 499 C CA . ASN A 1 73 ? 36.867 -0.197 -49.991 1.00 82.31 73 ASN A CA 1
ATOM 500 C C . ASN A 1 73 ? 35.346 0.066 -49.933 1.00 82.31 73 ASN A C 1
ATOM 502 O O . ASN A 1 73 ? 34.903 1.169 -49.621 1.00 82.31 73 ASN A O 1
ATOM 506 N N . THR A 1 74 ? 34.527 -0.910 -50.331 1.00 85.00 74 THR A N 1
ATOM 507 C CA . THR A 1 74 ? 33.080 -0.714 -50.579 1.00 85.00 74 THR A CA 1
ATOM 508 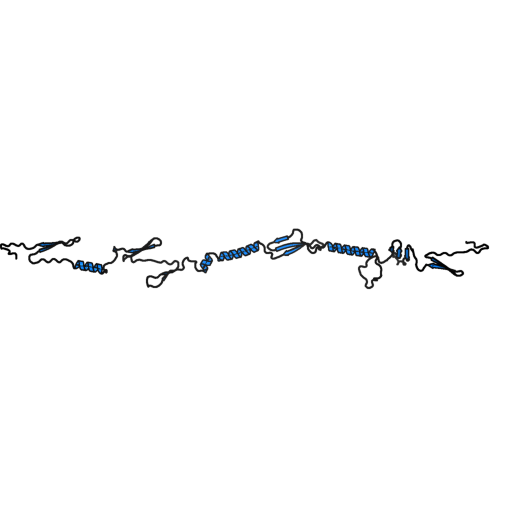C C . THR A 1 74 ? 32.156 -1.197 -49.462 1.00 85.00 74 THR A C 1
ATOM 510 O O . THR A 1 74 ? 31.003 -0.769 -49.420 1.00 85.00 74 THR A O 1
ATOM 513 N N . THR A 1 75 ? 32.663 -2.012 -48.540 1.00 83.31 75 THR A N 1
ATOM 514 C CA . THR A 1 75 ? 31.927 -2.589 -47.403 1.00 83.31 75 THR A CA 1
ATOM 515 C C . THR A 1 75 ? 32.683 -2.323 -46.104 1.00 83.31 75 THR A C 1
ATOM 517 O O . THR A 1 75 ? 33.905 -2.155 -46.117 1.00 83.31 75 THR A O 1
ATOM 520 N N . TRP A 1 76 ? 31.993 -2.259 -44.968 1.00 80.19 76 TRP A N 1
ATOM 521 C CA . TRP A 1 76 ? 32.666 -2.269 -43.667 1.00 80.19 76 TRP A CA 1
ATOM 522 C C . TRP A 1 76 ? 33.148 -3.679 -43.342 1.00 80.19 76 TRP A C 1
ATOM 524 O O . TRP A 1 76 ? 32.390 -4.641 -43.454 1.00 80.19 76 TRP A O 1
ATOM 534 N N . ASN A 1 77 ? 34.400 -3.809 -42.900 1.00 73.25 77 ASN A N 1
ATOM 535 C CA . ASN A 1 77 ? 34.841 -5.041 -42.260 1.00 73.25 77 ASN A CA 1
ATOM 536 C C . ASN A 1 77 ? 34.346 -5.032 -40.806 1.00 73.25 77 ASN A C 1
ATOM 538 O O . ASN A 1 77 ? 34.629 -4.089 -40.067 1.00 73.25 77 ASN A O 1
ATOM 542 N N . ALA A 1 78 ? 33.573 -6.047 -40.412 1.00 66.06 78 ALA A N 1
ATOM 543 C CA . ALA A 1 78 ? 33.057 -6.168 -39.047 1.00 66.06 78 ALA A CA 1
ATOM 544 C C . ALA A 1 78 ? 34.183 -6.403 -38.025 1.00 66.06 78 ALA A C 1
ATOM 546 O O . ALA A 1 78 ? 34.055 -6.023 -36.862 1.00 66.06 78 ALA A O 1
ATOM 547 N N . GLU A 1 79 ? 35.296 -6.988 -38.468 1.00 76.50 79 GLU A N 1
ATOM 548 C CA . GLU A 1 79 ? 36.524 -7.091 -37.691 1.00 76.50 79 GLU A CA 1
ATOM 549 C C . GLU A 1 79 ? 37.449 -5.928 -38.050 1.00 76.50 79 GLU A C 1
ATOM 551 O O . GLU A 1 79 ? 37.747 -5.703 -39.222 1.00 76.50 79 GLU A O 1
ATOM 556 N N . ILE A 1 80 ? 37.910 -5.184 -37.043 1.00 77.69 80 ILE A N 1
ATOM 557 C CA . ILE A 1 80 ? 38.893 -4.111 -37.223 1.00 77.69 80 ILE A CA 1
ATOM 558 C C . ILE A 1 80 ? 40.286 -4.758 -37.226 1.00 77.69 80 ILE A C 1
ATOM 560 O O . ILE A 1 80 ? 40.719 -5.236 -36.171 1.00 77.69 80 ILE A O 1
ATOM 564 N N . PRO A 1 81 ? 41.007 -4.788 -38.363 1.00 79.62 81 PRO A N 1
ATOM 565 C CA . PRO A 1 81 ? 42.363 -5.319 -38.399 1.00 79.62 81 PRO A CA 1
ATOM 566 C C . PRO A 1 81 ? 43.287 -4.483 -37.509 1.00 79.62 81 PRO A C 1
ATOM 568 O O . PRO A 1 81 ? 43.131 -3.265 -37.396 1.00 79.62 81 PRO A O 1
ATOM 571 N N . LYS A 1 82 ? 44.285 -5.124 -36.893 1.00 80.88 82 LYS A N 1
ATOM 572 C CA . LYS A 1 82 ? 45.280 -4.437 -36.048 1.00 80.88 82 LYS A CA 1
ATOM 573 C C . LYS A 1 82 ? 46.109 -3.410 -36.839 1.00 80.88 82 LYS A C 1
ATOM 575 O O . LYS A 1 82 ? 46.672 -2.492 -36.251 1.00 80.88 82 LYS A O 1
ATOM 580 N N . ASP A 1 83 ? 46.178 -3.585 -38.150 1.00 85.38 83 ASP A N 1
ATOM 581 C CA . ASP A 1 83 ? 46.928 -2.821 -39.141 1.00 85.38 83 ASP A CA 1
ATOM 582 C C . ASP A 1 83 ? 46.020 -1.996 -40.072 1.00 85.38 83 ASP A C 1
ATOM 584 O O . ASP A 1 83 ? 46.413 -1.662 -41.188 1.00 85.38 83 ASP A O 1
ATOM 588 N N . LEU A 1 84 ? 44.805 -1.650 -39.626 1.00 82.69 84 LEU A N 1
ATOM 589 C CA . LEU A 1 84 ? 43.897 -0.805 -40.399 1.00 82.69 84 LEU A CA 1
ATOM 590 C C . LEU A 1 84 ? 44.547 0.546 -40.741 1.00 82.69 84 LEU A C 1
ATOM 592 O O . LEU A 1 84 ? 44.890 1.334 -39.857 1.00 82.69 84 LEU A O 1
ATOM 596 N N . ASP A 1 85 ? 44.647 0.842 -42.033 1.00 83.62 85 ASP A N 1
ATOM 597 C CA . ASP A 1 85 ? 45.111 2.139 -42.514 1.00 83.62 85 ASP A CA 1
ATOM 598 C C . ASP A 1 85 ? 44.001 3.191 -42.390 1.00 83.62 85 ASP A C 1
ATOM 600 O O . ASP A 1 85 ? 43.059 3.252 -43.184 1.00 83.62 85 ASP A O 1
ATOM 604 N N . LEU A 1 86 ? 44.136 4.044 -41.377 1.00 82.69 86 LEU A N 1
ATOM 605 C CA . LEU A 1 86 ? 43.193 5.121 -41.070 1.00 82.69 86 LEU A CA 1
ATOM 606 C C . LEU A 1 86 ? 43.252 6.296 -42.060 1.00 82.69 86 LEU A C 1
ATOM 608 O O . LEU A 1 86 ? 42.444 7.217 -41.951 1.00 82.69 86 LEU A O 1
ATOM 612 N N . SER A 1 87 ? 44.191 6.289 -43.012 1.00 86.12 87 SER A N 1
ATOM 613 C CA . SER A 1 87 ? 44.344 7.361 -44.005 1.00 86.12 87 SER A CA 1
ATOM 614 C C . SER A 1 87 ? 43.487 7.143 -45.257 1.00 86.12 87 SER A C 1
ATOM 616 O O . SER A 1 87 ? 43.408 8.027 -46.113 1.00 86.12 87 SER A O 1
ATOM 618 N N . GLN A 1 88 ? 42.838 5.983 -45.394 1.00 87.44 88 GLN A N 1
ATOM 619 C CA . GLN A 1 88 ? 41.992 5.674 -46.545 1.00 87.44 88 GLN A CA 1
ATOM 620 C C . GLN A 1 88 ? 40.614 6.328 -46.428 1.00 87.44 88 GLN A C 1
ATOM 622 O O . GLN A 1 88 ? 39.975 6.319 -45.377 1.00 87.44 88 GLN A O 1
ATOM 627 N N . ALA A 1 89 ? 40.120 6.866 -47.544 1.00 87.75 89 ALA A N 1
ATOM 628 C CA . ALA A 1 89 ? 38.777 7.425 -47.608 1.00 87.75 89 ALA A CA 1
ATOM 629 C C . ALA A 1 89 ? 37.707 6.323 -47.505 1.00 87.75 89 ALA A C 1
ATOM 631 O O . ALA A 1 89 ? 37.821 5.264 -48.129 1.00 87.75 89 ALA A O 1
ATOM 632 N N . ALA A 1 90 ? 36.632 6.607 -46.769 1.00 89.00 90 ALA A N 1
ATOM 633 C CA . ALA A 1 90 ? 35.446 5.759 -46.734 1.00 89.00 90 ALA A CA 1
ATOM 634 C C . ALA A 1 90 ? 34.572 5.973 -47.982 1.00 89.00 90 ALA A C 1
ATOM 636 O O . ALA A 1 90 ? 34.476 7.085 -48.509 1.00 89.00 90 ALA A O 1
ATOM 637 N N . THR A 1 91 ? 33.887 4.924 -48.438 1.00 91.06 91 THR A N 1
ATOM 638 C CA . THR A 1 91 ? 32.921 5.029 -49.544 1.00 91.06 91 THR A CA 1
ATOM 639 C C . THR A 1 91 ? 31.489 5.268 -49.055 1.00 91.06 91 THR A C 1
ATOM 641 O O . THR A 1 91 ? 31.131 4.998 -47.909 1.00 91.06 91 THR A O 1
ATOM 644 N N . GLN A 1 92 ? 30.614 5.742 -49.951 1.00 90.44 92 GLN A N 1
ATOM 645 C CA . GLN A 1 92 ? 29.180 5.886 -49.655 1.00 90.44 92 GLN A CA 1
ATOM 646 C C . GLN A 1 92 ? 28.511 4.548 -49.294 1.00 90.44 92 GLN A C 1
ATOM 648 O O . GLN A 1 92 ? 27.583 4.536 -48.488 1.00 90.44 92 GLN A O 1
ATOM 653 N N . GLY A 1 93 ? 28.982 3.428 -49.861 1.00 90.12 93 GLY A N 1
ATOM 654 C CA . GLY A 1 93 ? 28.504 2.083 -49.520 1.00 90.12 93 GLY A CA 1
ATOM 655 C C . GLY A 1 93 ? 28.738 1.757 -48.046 1.00 90.12 93 GLY A C 1
ATOM 656 O O . GLY A 1 93 ? 27.796 1.409 -47.337 1.00 90.12 93 GLY A O 1
ATOM 657 N N . GLN A 1 94 ? 29.953 2.019 -47.562 1.00 91.38 94 GLN A N 1
ATOM 658 C CA . GLN A 1 94 ? 30.311 1.886 -46.154 1.00 91.38 94 GLN A CA 1
ATOM 659 C C . GLN A 1 94 ? 29.435 2.769 -45.261 1.00 91.38 94 GLN A C 1
ATOM 661 O O . GLN A 1 94 ? 28.792 2.287 -44.329 1.00 91.38 94 GLN A O 1
ATOM 666 N N . LEU A 1 95 ? 29.335 4.070 -45.543 1.00 91.88 95 LEU A N 1
ATOM 667 C CA . LEU A 1 95 ? 28.520 4.958 -44.706 1.00 91.88 95 LEU A CA 1
ATOM 668 C C . LEU A 1 95 ? 27.044 4.516 -44.654 1.00 91.88 95 LEU A C 1
ATOM 670 O O . LEU A 1 95 ? 26.414 4.585 -43.599 1.00 91.88 95 LEU A O 1
ATOM 674 N N . LYS A 1 96 ? 26.511 4.000 -45.767 1.00 92.38 96 LYS A N 1
ATOM 675 C CA . LYS A 1 96 ? 25.151 3.459 -45.851 1.00 92.38 96 LYS A CA 1
ATOM 676 C C . LYS A 1 96 ? 24.962 2.207 -44.987 1.00 92.38 96 LYS A C 1
ATOM 678 O O . LYS A 1 96 ? 23.899 2.048 -44.384 1.00 92.38 96 LYS A O 1
ATOM 683 N N . GLU A 1 97 ? 25.936 1.304 -44.933 1.00 92.00 97 GLU A N 1
ATOM 684 C CA . GLU A 1 97 ? 25.900 0.142 -44.031 1.00 92.00 97 GLU A CA 1
ATOM 685 C C . GLU A 1 97 ? 25.910 0.585 -42.562 1.00 92.00 97 GLU A C 1
ATOM 687 O O . GLU A 1 97 ? 25.043 0.168 -41.796 1.00 92.00 97 GLU A O 1
ATOM 692 N N . LEU A 1 98 ? 26.800 1.513 -42.187 1.00 91.31 98 LEU A N 1
ATOM 693 C CA . LEU A 1 98 ? 26.847 2.070 -40.829 1.00 91.31 98 LEU A CA 1
ATOM 694 C C . LEU A 1 98 ? 25.519 2.737 -40.438 1.00 91.31 98 LEU A C 1
ATOM 696 O O . LEU A 1 98 ? 24.987 2.479 -39.359 1.00 91.31 98 LEU A O 1
ATOM 700 N N . GLN A 1 99 ? 24.952 3.559 -41.325 1.00 93.94 99 GLN A N 1
ATOM 701 C CA . GLN A 1 99 ? 23.663 4.214 -41.103 1.00 93.94 99 GLN A CA 1
ATOM 702 C C . GLN A 1 99 ? 22.533 3.194 -40.884 1.00 93.94 99 GLN A C 1
ATOM 704 O O . GLN A 1 99 ? 21.677 3.399 -40.022 1.00 93.94 99 GLN A O 1
ATOM 709 N N . GLN A 1 100 ? 22.522 2.085 -41.630 1.00 94.06 100 GLN A N 1
ATOM 710 C CA . GLN A 1 100 ? 21.545 1.008 -41.441 1.00 94.06 100 GLN A CA 1
ATOM 711 C C . GLN A 1 100 ? 21.729 0.288 -40.103 1.00 94.06 100 GLN A C 1
ATOM 713 O O . GLN A 1 100 ? 20.732 0.035 -39.425 1.00 94.06 100 GLN A O 1
ATOM 718 N N . SER A 1 101 ? 22.971 0.008 -39.697 1.00 92.06 101 SER A N 1
ATOM 719 C CA . SER A 1 101 ? 23.274 -0.577 -38.386 1.00 92.06 101 SER A CA 1
ATOM 720 C C . SER A 1 101 ? 22.803 0.330 -37.248 1.00 92.06 101 SER A C 1
ATOM 722 O O . SER A 1 101 ? 22.106 -0.130 -36.348 1.00 92.06 101 SER A O 1
ATOM 724 N N . ILE A 1 102 ? 23.089 1.636 -37.322 1.00 93.69 102 ILE A N 1
ATOM 725 C CA . ILE A 1 102 ? 22.631 2.624 -36.330 1.00 93.69 102 ILE A CA 1
ATOM 726 C C . ILE A 1 102 ? 21.102 2.679 -36.274 1.00 93.69 102 ILE A C 1
ATOM 728 O O . ILE A 1 102 ? 20.529 2.629 -35.186 1.00 93.69 102 ILE A O 1
ATOM 732 N N . ARG A 1 103 ? 20.428 2.746 -37.431 1.00 94.12 103 ARG A N 1
ATOM 733 C CA . ARG A 1 103 ? 18.960 2.771 -37.501 1.00 94.12 103 ARG A CA 1
ATOM 734 C C . ARG A 1 103 ? 18.351 1.518 -36.876 1.00 94.12 103 ARG A C 1
ATOM 736 O O . ARG A 1 103 ? 17.457 1.634 -36.047 1.00 94.12 103 ARG A O 1
ATOM 743 N N . THR A 1 104 ? 18.875 0.344 -37.222 1.00 90.19 104 THR A N 1
ATOM 744 C CA . THR A 1 104 ? 18.406 -0.942 -36.687 1.00 90.19 104 THR A CA 1
ATOM 745 C C . THR A 1 104 ? 18.554 -0.987 -35.166 1.00 90.19 104 THR A C 1
ATOM 747 O O . THR A 1 104 ? 17.603 -1.328 -34.467 1.00 90.19 104 THR A O 1
ATOM 750 N N . THR A 1 105 ? 19.709 -0.579 -34.632 1.00 90.31 105 THR A N 1
ATOM 751 C CA . THR A 1 105 ? 19.934 -0.495 -33.180 1.00 90.31 105 THR A CA 1
ATOM 752 C C . THR A 1 105 ? 18.983 0.502 -32.515 1.00 90.31 105 THR A C 1
ATOM 754 O O . THR A 1 105 ? 18.409 0.208 -31.470 1.00 90.31 105 THR A O 1
ATOM 757 N N . SER A 1 106 ? 18.771 1.673 -33.121 1.00 88.56 106 SER A N 1
ATOM 758 C CA . SER A 1 106 ? 17.865 2.696 -32.589 1.00 88.56 106 SER A CA 1
ATOM 759 C C . SER A 1 106 ? 16.406 2.223 -32.549 1.00 88.56 106 SER A C 1
ATOM 761 O O . SER A 1 106 ? 15.726 2.432 -31.546 1.00 88.56 106 SER A O 1
ATOM 763 N N . GLU A 1 107 ? 15.937 1.532 -33.589 1.00 86.00 107 GLU A N 1
ATOM 764 C CA . GLU A 1 107 ? 14.606 0.910 -33.640 1.00 86.00 107 GLU A CA 1
ATOM 765 C C . GLU A 1 107 ? 14.455 -0.192 -32.579 1.00 86.00 107 GLU A C 1
ATOM 767 O O . GLU A 1 107 ? 13.427 -0.280 -31.908 1.00 86.00 107 GLU A O 1
ATOM 772 N N . GLN A 1 108 ? 15.499 -0.997 -32.359 1.00 82.62 108 GLN A N 1
ATOM 773 C CA . GLN A 1 108 ? 15.501 -2.018 -31.307 1.00 82.62 108 GLN A CA 1
ATOM 774 C C . GLN A 1 108 ? 15.466 -1.429 -29.892 1.00 82.62 108 GLN A C 1
ATOM 776 O O . GLN A 1 108 ? 14.891 -2.055 -29.002 1.00 82.62 108 GLN A O 1
ATOM 781 N N . LEU A 1 109 ? 16.078 -0.264 -29.668 1.00 81.88 109 LEU A N 1
ATOM 782 C CA . LEU A 1 109 ? 16.091 0.410 -28.366 1.00 81.88 109 LEU A CA 1
ATOM 783 C C . LEU A 1 109 ? 14.802 1.196 -28.097 1.00 81.88 109 LEU A C 1
ATOM 785 O O . LEU A 1 109 ? 14.332 1.214 -26.964 1.00 81.88 109 LEU A O 1
ATOM 789 N N . SER A 1 110 ? 14.203 1.822 -29.112 1.00 72.12 110 SER A N 1
ATOM 790 C CA . SER A 1 110 ? 12.994 2.639 -28.936 1.00 72.12 110 SER A CA 1
ATOM 791 C C . SER A 1 110 ? 11.728 1.816 -28.668 1.00 72.12 110 SER A C 1
ATOM 793 O O . SER A 1 110 ? 10.818 2.300 -28.000 1.00 72.12 110 SER A O 1
ATOM 795 N N . GLY A 1 111 ? 11.674 0.558 -29.121 1.00 63.84 111 GLY A N 1
ATOM 796 C CA . GLY A 1 111 ? 10.556 -0.363 -28.868 1.00 63.84 111 GLY A CA 1
ATOM 797 C C . GLY A 1 111 ? 10.587 -1.087 -27.515 1.00 63.84 111 GLY A C 1
ATOM 798 O O . GLY A 1 111 ? 9.728 -1.926 -27.256 1.00 63.84 111 GLY A O 1
ATOM 799 N N . LYS A 1 112 ? 11.580 -0.812 -26.663 1.00 68.12 112 LYS A N 1
ATOM 800 C CA . LYS A 1 112 ? 11.877 -1.576 -25.446 1.00 68.12 112 LYS A CA 1
ATOM 801 C C . LYS A 1 112 ? 11.543 -0.778 -24.181 1.00 68.12 112 LYS A C 1
ATOM 803 O O . LYS A 1 112 ? 12.384 -0.065 -23.646 1.00 68.12 112 LYS A O 1
ATOM 808 N N . SER A 1 113 ? 10.302 -0.879 -23.696 1.00 59.81 113 SER A N 1
ATOM 809 C CA . SER A 1 113 ? 9.957 -0.435 -22.336 1.00 59.81 113 SER A CA 1
ATOM 810 C C . SER A 1 113 ? 10.444 -1.474 -21.322 1.00 59.81 113 SER A C 1
ATOM 812 O O . SER A 1 113 ? 10.065 -2.638 -21.455 1.00 59.81 113 SER A O 1
ATOM 814 N N . ASP A 1 114 ? 11.217 -1.049 -20.320 1.00 72.06 114 ASP A N 1
ATOM 815 C CA . ASP A 1 114 ? 11.869 -1.905 -19.314 1.00 72.06 114 ASP A CA 1
ATOM 816 C C . ASP A 1 114 ? 10.889 -2.916 -18.673 1.00 72.06 114 ASP A C 1
ATOM 818 O O . ASP A 1 114 ? 10.863 -4.091 -19.035 1.00 72.06 114 ASP A O 1
ATOM 822 N N . PHE A 1 115 ? 9.959 -2.456 -17.838 1.00 78.25 115 PHE A N 1
ATOM 823 C CA . PHE A 1 115 ? 8.800 -3.237 -17.403 1.00 78.25 115 PHE A CA 1
ATOM 824 C C . PHE A 1 115 ? 7.580 -2.322 -17.362 1.00 78.25 115 PHE A C 1
ATOM 826 O O . PHE A 1 115 ? 7.617 -1.253 -16.755 1.00 78.25 115 PHE A O 1
ATOM 833 N N . ALA A 1 116 ? 6.492 -2.730 -18.009 1.00 80.25 116 ALA A N 1
ATOM 834 C CA . ALA A 1 116 ? 5.238 -1.985 -18.033 1.00 80.25 116 ALA A CA 1
ATOM 835 C C . ALA A 1 116 ? 4.109 -2.822 -17.431 1.00 80.25 116 ALA A C 1
ATOM 837 O O . ALA A 1 116 ? 4.071 -4.043 -17.587 1.00 80.25 116 ALA A O 1
ATOM 838 N N . LEU A 1 117 ? 3.163 -2.168 -16.759 1.00 83.81 117 LEU A N 1
ATOM 839 C CA . LEU A 1 117 ? 1.957 -2.837 -16.276 1.00 83.81 117 LEU A CA 1
ATOM 840 C C . LEU A 1 117 ? 1.110 -3.303 -17.464 1.00 83.81 117 LEU A C 1
ATOM 842 O O . LEU A 1 117 ? 0.823 -2.530 -18.381 1.00 83.81 117 LEU A O 1
ATOM 846 N N . GLU A 1 118 ? 0.668 -4.557 -17.432 1.00 83.38 118 GLU A N 1
ATOM 847 C CA . GLU A 1 118 ? -0.365 -5.020 -18.348 1.00 83.38 118 GLU A CA 1
ATOM 848 C C . GLU A 1 118 ? -1.701 -4.359 -17.964 1.00 83.38 118 GLU A C 1
ATOM 850 O O . GLU A 1 118 ? -2.109 -4.338 -16.799 1.00 83.38 118 GLU A O 1
ATOM 855 N N . LYS A 1 119 ? -2.365 -3.734 -18.942 1.00 71.44 119 LYS A N 1
ATOM 856 C CA . LYS A 1 119 ? -3.547 -2.896 -18.710 1.00 71.44 119 LYS A CA 1
ATOM 857 C C . LYS A 1 119 ? -4.670 -3.719 -18.055 1.00 71.44 119 LYS A C 1
ATOM 859 O O . LYS A 1 119 ? -5.219 -4.618 -18.681 1.00 71.44 119 LYS A O 1
ATOM 864 N N . GLY A 1 120 ? -5.049 -3.362 -16.824 1.00 65.62 120 GLY A N 1
ATOM 865 C CA . GLY A 1 120 ? -6.244 -3.887 -16.147 1.00 65.62 120 GLY A CA 1
ATOM 866 C C . GLY A 1 120 ? -6.079 -5.193 -15.363 1.00 65.62 120 GLY A C 1
ATOM 867 O O . GLY A 1 120 ? -7.078 -5.743 -14.912 1.00 65.62 120 GLY A O 1
ATOM 868 N N . THR A 1 121 ? -4.863 -5.700 -15.160 1.00 70.19 121 THR A N 1
ATOM 869 C CA . THR A 1 121 ? -4.646 -6.991 -14.485 1.00 70.19 121 THR A CA 1
ATOM 870 C C . THR A 1 121 ? -3.883 -6.831 -13.175 1.00 70.19 121 THR A C 1
ATOM 872 O O . THR A 1 121 ? -2.676 -7.065 -13.111 1.00 70.19 121 THR A O 1
ATOM 875 N N . TYR A 1 122 ? -4.603 -6.465 -12.114 1.00 85.62 122 TYR A N 1
ATOM 876 C CA . TYR A 1 122 ? -4.168 -6.740 -10.747 1.00 85.62 122 TYR A CA 1
ATOM 877 C C . TYR A 1 122 ? -5.162 -7.687 -10.076 1.00 85.62 122 TYR A C 1
ATOM 879 O O . TYR A 1 122 ? -6.369 -7.607 -10.305 1.00 85.62 122 TYR A O 1
ATOM 887 N N . LYS A 1 123 ? -4.651 -8.618 -9.274 1.00 86.56 123 LYS A N 1
ATOM 888 C CA . LYS A 1 123 ? -5.461 -9.527 -8.461 1.00 86.56 123 LYS A CA 1
ATOM 889 C C . LYS A 1 123 ? -5.190 -9.231 -7.000 1.00 86.56 123 LYS A C 1
ATOM 891 O O . LYS A 1 123 ? -4.034 -9.174 -6.592 1.00 86.56 123 LYS A O 1
ATOM 896 N N . VAL A 1 124 ? -6.257 -9.060 -6.231 1.00 85.50 124 VAL A N 1
ATOM 897 C CA . VAL A 1 124 ? -6.186 -8.960 -4.774 1.00 85.50 124 VAL A CA 1
ATOM 898 C C . VAL A 1 124 ? -6.676 -10.283 -4.208 1.00 85.50 124 VAL A C 1
ATOM 900 O O . VAL A 1 124 ? -7.785 -10.710 -4.525 1.00 85.50 124 VAL A O 1
ATOM 903 N N . ASN A 1 125 ? -5.852 -10.938 -3.398 1.00 82.50 125 ASN A N 1
ATOM 904 C CA . ASN A 1 125 ? -6.222 -12.160 -2.694 1.00 82.50 125 ASN A CA 1
ATOM 905 C C . ASN A 1 125 ? -5.676 -12.093 -1.269 1.00 82.50 125 ASN A C 1
ATOM 907 O O . ASN A 1 125 ? -4.465 -12.059 -1.100 1.00 82.50 125 ASN A O 1
ATOM 911 N N . ASN A 1 126 ? -6.566 -12.042 -0.275 1.00 74.75 126 ASN A N 1
ATOM 912 C CA . ASN A 1 126 ? -6.267 -12.175 1.156 1.00 74.75 126 ASN A CA 1
ATOM 913 C C . ASN A 1 126 ? -4.937 -11.560 1.641 1.00 74.75 126 ASN A C 1
ATOM 915 O O . ASN A 1 126 ? -4.171 -12.193 2.354 1.00 74.75 126 ASN A O 1
ATOM 919 N N . GLY A 1 127 ? -4.699 -10.294 1.293 1.00 81.50 127 GLY A N 1
ATOM 920 C CA . GLY A 1 127 ? -3.528 -9.535 1.738 1.00 81.50 127 GLY A CA 1
ATOM 921 C C . GLY A 1 127 ? -2.313 -9.588 0.810 1.00 81.50 127 GLY A C 1
ATOM 922 O O . GLY A 1 127 ? -1.261 -9.036 1.115 1.00 81.50 127 GLY A O 1
ATOM 923 N N . ASN A 1 128 ? -2.478 -10.167 -0.373 1.00 89.81 128 ASN A N 1
ATOM 924 C CA . ASN A 1 128 ? -1.518 -10.101 -1.461 1.00 89.81 128 ASN A CA 1
ATOM 925 C C . ASN A 1 128 ? -2.117 -9.329 -2.639 1.00 89.81 128 ASN A C 1
ATOM 927 O O . ASN A 1 128 ? -3.289 -9.504 -2.993 1.00 89.81 128 ASN A O 1
ATOM 931 N N . VAL A 1 129 ? -1.288 -8.502 -3.274 1.00 91.38 129 VAL A N 1
ATOM 932 C CA . VAL A 1 129 ? -1.617 -7.823 -4.530 1.00 91.38 129 VAL A CA 1
ATOM 933 C C . VAL A 1 129 ? -0.650 -8.307 -5.594 1.00 91.38 129 VAL A C 1
ATOM 935 O O . VAL A 1 129 ? 0.546 -8.037 -5.520 1.00 91.38 129 VAL A O 1
ATOM 938 N N . THR A 1 130 ? -1.164 -9.009 -6.596 1.00 91.50 130 THR A N 1
ATOM 939 C CA . THR A 1 130 ? -0.372 -9.474 -7.736 1.00 91.50 130 THR A CA 1
ATOM 940 C C . THR A 1 130 ? -0.619 -8.570 -8.934 1.00 91.50 130 THR A C 1
ATOM 942 O O . THR A 1 130 ? -1.760 -8.405 -9.367 1.00 91.50 130 THR A O 1
ATOM 945 N N . LEU A 1 131 ? 0.454 -8.002 -9.475 1.00 91.12 131 LEU A N 1
ATOM 946 C CA . LEU A 1 131 ? 0.485 -7.180 -10.677 1.00 91.12 131 LEU A CA 1
ATOM 947 C C . LEU A 1 131 ? 1.056 -8.008 -11.823 1.00 91.12 131 LEU A C 1
ATOM 949 O O . LEU A 1 131 ? 2.146 -8.565 -11.693 1.00 91.12 131 LEU A O 1
ATOM 953 N N . LYS A 1 132 ? 0.368 -8.038 -12.963 1.00 89.44 132 LYS A N 1
ATOM 954 C CA . LYS A 1 132 ? 0.976 -8.548 -14.193 1.00 89.44 132 LYS A CA 1
ATOM 955 C C . LYS A 1 132 ? 1.796 -7.458 -14.859 1.00 89.44 132 LYS A C 1
ATOM 957 O O . LYS A 1 132 ? 1.259 -6.422 -15.259 1.00 89.44 132 LYS A O 1
ATOM 962 N N . VAL A 1 133 ? 3.091 -7.705 -14.996 1.00 87.94 133 VAL A N 1
ATOM 963 C CA . VAL A 1 133 ? 4.019 -6.830 -15.714 1.00 87.94 133 VAL A CA 1
ATOM 964 C C . VAL A 1 133 ? 4.480 -7.509 -16.992 1.00 87.94 133 VAL A C 1
ATOM 966 O O . VAL A 1 133 ? 4.800 -8.696 -17.006 1.00 87.94 133 VAL A O 1
ATOM 969 N N . LYS A 1 134 ? 4.534 -6.750 -18.080 1.00 83.12 134 LYS A N 1
ATOM 970 C CA . LYS A 1 134 ? 5.144 -7.171 -19.336 1.00 83.12 134 LYS A CA 1
ATOM 971 C C . LYS A 1 134 ? 6.529 -6.573 -19.439 1.00 83.12 134 LYS A C 1
ATOM 973 O O . LYS A 1 134 ? 6.709 -5.369 -19.264 1.00 83.12 134 LYS A O 1
ATOM 978 N N . ASN A 1 135 ? 7.490 -7.422 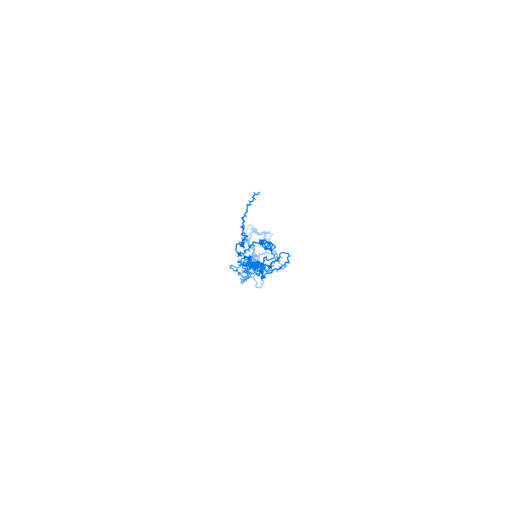-19.772 1.00 79.44 135 ASN A N 1
ATOM 979 C CA . ASN A 1 135 ? 8.779 -6.957 -20.246 1.00 79.44 135 ASN A CA 1
ATOM 980 C C . ASN A 1 135 ? 8.641 -6.663 -21.743 1.00 79.44 135 ASN A C 1
ATOM 982 O O . ASN A 1 135 ? 8.465 -7.591 -22.536 1.00 79.44 135 ASN A O 1
ATOM 986 N N . GLY A 1 136 ? 8.738 -5.390 -22.134 1.00 72.00 136 GLY A N 1
ATOM 987 C CA . GLY A 1 136 ? 8.694 -4.993 -23.547 1.00 72.00 136 GLY A CA 1
ATOM 988 C C . GLY A 1 136 ? 9.855 -5.572 -24.365 1.00 72.00 136 GLY A C 1
ATOM 989 O O . GLY A 1 136 ? 9.830 -5.565 -25.594 1.00 72.00 136 GLY A O 1
ATOM 990 N N . ASN A 1 137 ? 10.871 -6.117 -23.691 1.00 71.75 137 ASN A N 1
ATOM 991 C CA . ASN A 1 137 ? 12.080 -6.645 -24.298 1.00 71.75 137 ASN A CA 1
ATOM 992 C C . ASN A 1 137 ? 12.025 -8.156 -24.544 1.00 71.75 137 ASN A C 1
ATOM 994 O O . ASN A 1 137 ? 12.890 -8.646 -25.280 1.00 71.75 137 ASN A O 1
ATOM 998 N N . SER A 1 138 ? 11.057 -8.876 -23.962 1.00 71.62 138 SER A N 1
ATOM 999 C CA . SER A 1 138 ? 10.851 -10.309 -24.209 1.00 71.62 138 SER A CA 1
ATOM 1000 C C . SER A 1 138 ? 10.382 -10.523 -25.654 1.00 71.62 138 SER A C 1
ATOM 1002 O O . SER A 1 138 ? 9.458 -9.855 -26.113 1.00 71.62 138 SER A O 1
ATOM 1004 N N . LYS A 1 139 ? 11.015 -11.454 -26.385 1.00 62.81 139 LYS A N 1
ATOM 1005 C CA . LYS A 1 139 ? 10.649 -11.777 -27.782 1.00 62.81 139 LYS A CA 1
ATOM 1006 C C . LYS A 1 139 ? 9.281 -12.464 -27.893 1.00 62.81 139 LYS A C 1
ATOM 1008 O O . LYS A 1 139 ? 8.716 -12.548 -28.977 1.00 62.81 139 LYS A O 1
ATOM 1013 N N . ASP A 1 140 ? 8.771 -12.935 -26.768 1.00 70.62 140 ASP A N 1
ATOM 1014 C CA . ASP A 1 140 ? 7.665 -13.873 -26.635 1.00 70.62 140 ASP A CA 1
ATOM 1015 C C . ASP A 1 140 ? 6.467 -13.222 -25.916 1.00 70.62 140 ASP A C 1
ATOM 1017 O O . ASP A 1 140 ? 5.426 -13.848 -25.737 1.00 70.62 140 ASP A O 1
ATOM 1021 N N . GLY A 1 141 ? 6.579 -11.935 -25.546 1.00 68.06 141 GLY A N 1
ATOM 1022 C CA . GLY A 1 141 ? 5.515 -11.196 -24.858 1.00 68.06 141 GLY A CA 1
ATOM 1023 C C . GLY A 1 141 ? 5.257 -11.694 -23.433 1.00 68.06 141 GLY A C 1
ATOM 1024 O O . GLY A 1 141 ? 4.179 -11.459 -22.877 1.00 68.06 141 GLY A O 1
ATOM 1025 N N . SER A 1 142 ? 6.237 -12.392 -22.855 1.00 73.94 142 SER A N 1
ATOM 1026 C CA . SER A 1 142 ? 6.136 -13.047 -21.557 1.00 73.94 142 SER A CA 1
ATOM 1027 C C . SER A 1 142 ? 5.790 -12.035 -20.461 1.00 73.94 142 SER A C 1
ATOM 1029 O O . SER A 1 142 ? 6.423 -10.986 -20.316 1.00 73.94 142 SER A O 1
ATOM 1031 N N . SER A 1 143 ? 4.733 -12.349 -19.711 1.00 85.31 143 SER A N 1
ATOM 1032 C CA . SER A 1 143 ? 4.273 -11.564 -18.564 1.00 85.31 143 SER A CA 1
ATOM 1033 C C . SER A 1 143 ? 4.734 -12.228 -17.275 1.00 85.31 143 SER A C 1
ATOM 1035 O O . SER A 1 143 ? 4.781 -13.454 -17.189 1.00 85.31 143 SER A O 1
ATOM 1037 N N . TYR A 1 144 ? 5.046 -11.413 -16.277 1.00 85.94 144 TYR A N 1
ATOM 1038 C CA . TYR A 1 144 ? 5.506 -11.853 -14.969 1.00 85.94 144 TYR A CA 1
ATOM 1039 C C . TYR A 1 144 ? 4.529 -11.375 -13.906 1.00 85.94 144 TYR A C 1
ATOM 1041 O O . TYR A 1 144 ? 3.999 -10.265 -13.989 1.00 85.94 144 TYR A O 1
ATOM 1049 N N . ASP A 1 145 ? 4.328 -12.207 -12.894 1.00 90.06 145 ASP A N 1
ATOM 1050 C CA . ASP A 1 145 ? 3.552 -11.843 -11.720 1.00 90.06 145 ASP A CA 1
ATOM 1051 C C . ASP A 1 145 ? 4.498 -11.222 -10.684 1.00 90.06 145 ASP A C 1
ATOM 1053 O O . ASP A 1 145 ? 5.384 -11.887 -10.146 1.00 90.06 145 ASP A O 1
ATOM 1057 N N . VAL A 1 146 ? 4.308 -9.936 -10.392 1.00 90.31 146 VAL A N 1
ATOM 1058 C CA . VAL A 1 146 ? 4.953 -9.249 -9.268 1.00 90.31 146 VAL A CA 1
ATOM 1059 C C . VAL A 1 146 ? 3.956 -9.219 -8.124 1.00 90.31 146 VAL A C 1
ATOM 1061 O O . VAL A 1 146 ? 2.902 -8.596 -8.236 1.00 90.31 146 VAL A O 1
ATOM 1064 N N . THR A 1 147 ? 4.270 -9.900 -7.024 1.00 91.50 147 THR A N 1
ATOM 1065 C CA . THR A 1 147 ? 3.377 -9.975 -5.863 1.00 91.50 147 THR A CA 1
ATOM 1066 C C . THR A 1 147 ? 3.902 -9.113 -4.726 1.00 91.50 147 THR A C 1
ATOM 1068 O O . THR A 1 147 ? 5.014 -9.310 -4.247 1.00 91.50 147 THR A O 1
ATOM 1071 N N . ILE A 1 148 ? 3.074 -8.175 -4.278 1.00 90.50 148 ILE A N 1
ATOM 1072 C CA . ILE A 1 148 ? 3.261 -7.416 -3.045 1.00 90.50 148 ILE A CA 1
ATOM 1073 C C . ILE A 1 148 ? 2.580 -8.220 -1.934 1.00 90.50 148 ILE A C 1
ATOM 1075 O O . ILE A 1 148 ? 1.382 -8.502 -2.028 1.00 90.50 148 ILE A O 1
ATOM 1079 N N . GLN A 1 149 ? 3.353 -8.639 -0.934 1.00 89.50 149 GLN A N 1
ATOM 1080 C CA . GLN A 1 149 ? 2.874 -9.439 0.198 1.00 89.50 149 GLN A CA 1
ATOM 1081 C C . GLN A 1 149 ? 2.544 -8.557 1.405 1.00 89.50 149 GLN A C 1
ATOM 1083 O O . GLN A 1 149 ? 2.919 -7.385 1.435 1.00 89.50 149 GLN A O 1
ATOM 1088 N N . ASP A 1 150 ? 1.853 -9.136 2.388 1.00 85.06 150 ASP A N 1
ATOM 1089 C CA . ASP A 1 150 ? 1.562 -8.518 3.688 1.00 85.06 150 ASP A CA 1
ATOM 1090 C C . ASP A 1 150 ? 0.803 -7.182 3.606 1.00 85.06 150 ASP A C 1
ATOM 1092 O O . ASP A 1 150 ? 0.900 -6.314 4.475 1.00 85.06 150 ASP A O 1
ATOM 1096 N N . VAL A 1 151 ? -0.005 -7.010 2.562 1.00 85.69 151 VAL A N 1
ATOM 1097 C CA . VAL A 1 151 ? -0.928 -5.886 2.446 1.00 85.69 151 VAL A CA 1
ATOM 1098 C C . VAL A 1 151 ? -2.076 -6.139 3.415 1.00 85.69 151 VAL A C 1
ATOM 1100 O O . VAL A 1 151 ? -2.897 -7.026 3.203 1.00 85.69 151 VAL A O 1
ATOM 1103 N N . ALA A 1 152 ? -2.160 -5.370 4.498 1.00 80.88 152 ALA A N 1
ATOM 1104 C CA . ALA A 1 152 ? -3.261 -5.510 5.445 1.00 80.88 152 ALA A CA 1
ATOM 1105 C C . ALA A 1 152 ? -4.611 -5.342 4.723 1.00 80.88 152 ALA A C 1
ATOM 1107 O O . ALA A 1 152 ? -4.911 -4.282 4.168 1.00 80.88 152 ALA A O 1
ATOM 1108 N N . SER A 1 153 ? -5.434 -6.396 4.715 1.00 78.50 153 SER A N 1
ATOM 1109 C CA . SER A 1 153 ? -6.810 -6.282 4.230 1.00 78.50 153 SER A CA 1
ATOM 1110 C C . SER A 1 153 ? -7.648 -5.512 5.251 1.00 78.50 153 SER A C 1
ATOM 1112 O O . SER A 1 153 ? -7.410 -5.608 6.457 1.00 78.50 153 SER A O 1
ATOM 1114 N N . ALA A 1 154 ? -8.659 -4.771 4.786 1.00 76.12 154 ALA A N 1
ATOM 1115 C CA . ALA A 1 154 ? -9.597 -4.099 5.687 1.00 76.12 154 ALA A CA 1
ATOM 1116 C C . ALA A 1 154 ? -10.215 -5.092 6.691 1.00 76.12 154 ALA A C 1
ATOM 1118 O O . ALA A 1 154 ? -10.293 -4.787 7.876 1.00 76.12 154 ALA A O 1
ATOM 1119 N N . GLN A 1 155 ? -10.538 -6.309 6.234 1.00 80.81 155 GLN A N 1
ATOM 1120 C CA . GLN A 1 155 ? -11.075 -7.379 7.073 1.00 80.81 155 GLN A CA 1
ATOM 1121 C C . GLN A 1 155 ? -10.090 -7.832 8.157 1.00 80.81 155 GLN A C 1
ATOM 1123 O O . GLN A 1 155 ? -10.480 -7.916 9.312 1.00 80.81 155 GLN A O 1
ATOM 1128 N N . ALA A 1 156 ? -8.815 -8.062 7.824 1.00 79.88 156 ALA A N 1
ATOM 1129 C CA . ALA A 1 156 ? -7.810 -8.474 8.810 1.00 79.88 156 ALA A CA 1
ATOM 1130 C C . ALA A 1 156 ? -7.618 -7.416 9.909 1.00 79.88 156 ALA A C 1
ATOM 1132 O O . ALA A 1 156 ? -7.503 -7.749 11.089 1.00 79.88 156 ALA A O 1
ATOM 1133 N N . THR A 1 157 ? -7.643 -6.133 9.535 1.00 82.25 157 THR A N 1
ATOM 1134 C CA . THR A 1 157 ? -7.601 -5.021 10.493 1.00 82.25 157 THR A CA 1
ATOM 1135 C C . THR A 1 157 ? -8.862 -4.988 11.362 1.00 82.25 157 THR A C 1
ATOM 1137 O O . THR A 1 157 ? -8.762 -4.850 12.581 1.00 82.25 157 THR A O 1
ATOM 1140 N N . THR A 1 158 ? -10.047 -5.163 10.767 1.00 85.12 158 THR A N 1
ATOM 1141 C CA . THR A 1 158 ? -11.323 -5.243 11.493 1.00 85.12 158 THR A CA 1
ATOM 1142 C C . THR A 1 158 ? -11.366 -6.433 12.451 1.00 85.12 158 THR A C 1
ATOM 1144 O O . THR A 1 158 ? -11.768 -6.260 13.597 1.00 85.12 158 THR A O 1
ATOM 1147 N N . ASP A 1 159 ? -10.908 -7.614 12.041 1.00 86.12 159 ASP A N 1
ATOM 1148 C CA . ASP A 1 159 ? -10.895 -8.821 12.871 1.00 86.12 159 ASP A CA 1
ATOM 1149 C C . ASP A 1 159 ? -9.935 -8.682 14.054 1.00 86.12 159 ASP A C 1
ATOM 1151 O O . ASP A 1 159 ? -10.278 -9.054 15.178 1.00 86.12 159 ASP A O 1
ATOM 1155 N N . ALA A 1 160 ? -8.754 -8.092 13.839 1.00 84.38 160 ALA A N 1
ATOM 1156 C CA . ALA A 1 160 ? -7.803 -7.811 14.912 1.00 84.38 160 ALA A CA 1
ATOM 1157 C C . ALA A 1 160 ? -8.382 -6.822 15.939 1.00 84.38 160 ALA A C 1
ATOM 1159 O O . ALA A 1 160 ? -8.298 -7.057 17.149 1.00 84.38 160 ALA A O 1
ATOM 1160 N N . LEU A 1 161 ? -9.019 -5.746 15.463 1.00 87.44 161 LEU A N 1
ATOM 1161 C CA . LEU A 1 161 ? -9.685 -4.765 16.320 1.00 87.44 161 LEU A CA 1
ATOM 1162 C C . LEU A 1 161 ? -10.871 -5.379 17.070 1.00 87.44 161 LEU A C 1
ATOM 1164 O O . LEU A 1 161 ? -10.966 -5.200 18.281 1.00 87.44 161 LEU A O 1
ATOM 1168 N N . ASN A 1 162 ? -11.721 -6.154 16.396 1.00 89.00 162 ASN A N 1
ATOM 1169 C CA . ASN A 1 162 ? -12.856 -6.843 17.010 1.00 89.00 162 ASN A CA 1
ATOM 1170 C C . ASN A 1 162 ? -12.403 -7.885 18.034 1.00 89.00 162 ASN A C 1
ATOM 1172 O O . ASN A 1 162 ? -13.001 -7.992 19.098 1.00 89.00 162 ASN A O 1
ATOM 1176 N N . THR A 1 163 ? -11.324 -8.622 17.766 1.00 87.94 163 THR A N 1
ATOM 1177 C CA . THR A 1 163 ? -10.758 -9.588 18.720 1.00 87.94 163 THR A CA 1
ATOM 1178 C C . THR A 1 163 ? -10.275 -8.883 19.983 1.00 87.94 163 THR A C 1
ATOM 1180 O O . THR A 1 163 ? -10.573 -9.327 21.093 1.00 87.94 163 THR A O 1
ATOM 1183 N N . LYS A 1 164 ? -9.562 -7.758 19.835 1.00 84.88 164 LYS A N 1
ATOM 1184 C CA . LYS A 1 164 ? -9.117 -6.957 20.978 1.00 84.88 164 LYS A CA 1
ATOM 1185 C C . LYS A 1 164 ? -10.300 -6.339 21.730 1.00 84.88 164 LYS A C 1
ATOM 1187 O O . LYS A 1 164 ? -10.359 -6.473 22.949 1.00 84.88 164 LYS A O 1
ATOM 1192 N N . ALA A 1 165 ? -11.250 -5.737 21.021 1.00 81.62 165 ALA A N 1
ATOM 1193 C CA . ALA A 1 165 ? -12.443 -5.142 21.613 1.00 81.62 165 ALA A CA 1
ATOM 1194 C C . ALA A 1 165 ? -13.296 -6.183 22.352 1.00 81.62 165 ALA A C 1
ATOM 1196 O O . ALA A 1 165 ? -13.700 -5.934 23.481 1.00 81.62 165 ALA A O 1
ATOM 1197 N N . ASN A 1 166 ? -13.500 -7.375 21.782 1.00 80.62 166 ASN A N 1
ATOM 1198 C CA . ASN A 1 166 ? -14.221 -8.464 22.440 1.00 80.62 166 ASN A CA 1
ATOM 1199 C C . ASN A 1 166 ? -13.473 -8.983 23.665 1.00 80.62 166 ASN A C 1
ATOM 1201 O O . ASN A 1 166 ? -14.094 -9.196 24.698 1.00 80.62 166 ASN A O 1
ATOM 1205 N N . LYS A 1 167 ? -12.146 -9.148 23.596 1.00 77.88 167 LYS A N 1
ATOM 1206 C CA . LYS A 1 167 ? -11.338 -9.529 24.765 1.00 77.88 167 LYS A CA 1
ATOM 1207 C C . LYS A 1 167 ? -11.494 -8.505 25.891 1.00 77.88 167 LYS A C 1
ATOM 1209 O O . LYS A 1 167 ? -11.707 -8.883 27.040 1.00 77.88 167 LYS A O 1
ATOM 1214 N N . ASP A 1 168 ? -11.429 -7.221 25.559 1.00 79.12 168 ASP A N 1
ATOM 1215 C CA . ASP A 1 168 ? -11.587 -6.141 26.530 1.00 79.12 168 ASP A CA 1
ATOM 1216 C C . ASP A 1 168 ? -13.032 -6.094 27.074 1.00 79.12 168 ASP A C 1
ATOM 1218 O O . ASP A 1 168 ? -13.219 -5.999 28.284 1.00 79.12 168 ASP A O 1
ATOM 1222 N N . ALA A 1 169 ? -14.051 -6.294 26.232 1.00 75.50 169 ALA A N 1
ATOM 1223 C CA . ALA A 1 169 ? -15.455 -6.378 26.643 1.00 75.50 169 ALA A CA 1
ATOM 1224 C C . ALA A 1 169 ? -15.736 -7.589 27.552 1.00 75.50 169 ALA A C 1
ATOM 1226 O O . ALA A 1 169 ? -16.377 -7.439 28.587 1.00 75.50 169 ALA A O 1
ATOM 1227 N N . THR A 1 170 ? -15.196 -8.772 27.236 1.00 72.25 170 THR A N 1
ATOM 1228 C CA . THR A 1 170 ? -15.303 -9.967 28.098 1.00 72.25 170 THR A CA 1
ATOM 1229 C C . THR A 1 170 ? -14.586 -9.798 29.437 1.00 72.25 170 THR A C 1
ATOM 1231 O O . THR A 1 170 ? -14.994 -10.388 30.429 1.00 72.25 170 THR A O 1
ATOM 1234 N N . ASN A 1 171 ? -13.550 -8.956 29.510 1.00 69.00 171 ASN A N 1
ATOM 1235 C CA . ASN A 1 171 ? -12.896 -8.619 30.776 1.00 69.00 171 ASN A CA 1
ATOM 1236 C C . ASN A 1 171 ? -13.714 -7.640 31.638 1.00 69.00 171 ASN A C 1
ATOM 1238 O O . ASN A 1 171 ? -13.480 -7.574 32.844 1.00 69.00 171 ASN A O 1
ATOM 1242 N N . ILE A 1 172 ? -14.638 -6.888 31.032 1.00 76.25 172 ILE A N 1
ATOM 1243 C CA . ILE A 1 172 ? -15.574 -5.974 31.711 1.00 76.25 172 ILE A CA 1
ATOM 1244 C C . ILE A 1 172 ? -16.879 -6.700 32.098 1.00 76.25 172 ILE A C 1
ATOM 1246 O O . ILE A 1 172 ? -17.685 -6.143 32.842 1.00 76.25 172 ILE A O 1
ATOM 1250 N N . ASP A 1 173 ? -17.079 -7.945 31.643 1.00 73.06 173 ASP A N 1
ATOM 1251 C CA . ASP A 1 173 ? -18.230 -8.775 32.010 1.00 73.06 173 ASP A CA 1
ATOM 1252 C C . ASP A 1 173 ? -18.467 -8.719 33.516 1.00 73.06 173 ASP A C 1
ATOM 1254 O O . ASP A 1 173 ? -17.569 -8.956 34.342 1.00 73.06 173 ASP A O 1
ATOM 1258 N N . SER A 1 174 ? -19.717 -8.399 33.855 1.00 69.81 174 SER A N 1
ATOM 1259 C CA . SER A 1 174 ? -20.088 -8.150 35.220 1.00 69.81 174 SER A CA 1
ATOM 1260 C C . SER A 1 174 ? -19.961 -9.380 36.146 1.00 69.81 174 SER A C 1
ATOM 1262 O O . SER A 1 174 ? -20.032 -9.262 37.361 1.00 69.81 174 SER A O 1
ATOM 1264 N N . SER A 1 175 ? -19.722 -10.571 35.619 1.00 74.06 175 SER A N 1
ATOM 1265 C CA . SER A 1 175 ? -19.413 -11.771 36.400 1.00 74.06 175 SER A CA 1
ATOM 1266 C C . SER A 1 175 ? -17.925 -11.880 36.775 1.00 74.06 175 SER A C 1
ATOM 1268 O O . SER A 1 175 ? -17.581 -12.314 37.880 1.00 74.06 175 SER A O 1
ATOM 1270 N N . VAL A 1 176 ? -17.022 -11.428 35.896 1.00 79.00 176 VAL A N 1
ATOM 1271 C CA . VAL A 1 176 ? -15.563 -11.555 36.058 1.00 79.00 176 VAL A CA 1
ATOM 1272 C C . VAL A 1 176 ? -15.038 -10.583 37.111 1.00 79.00 176 VAL A C 1
ATOM 1274 O O . VAL A 1 176 ? -14.296 -10.988 38.007 1.00 79.00 176 VAL A O 1
ATOM 1277 N N . TRP A 1 177 ? -15.424 -9.306 37.039 1.00 77.38 177 TRP A N 1
ATOM 1278 C CA . TRP A 1 177 ? -15.090 -8.308 38.070 1.00 77.38 177 TRP A CA 1
ATOM 1279 C C . TRP 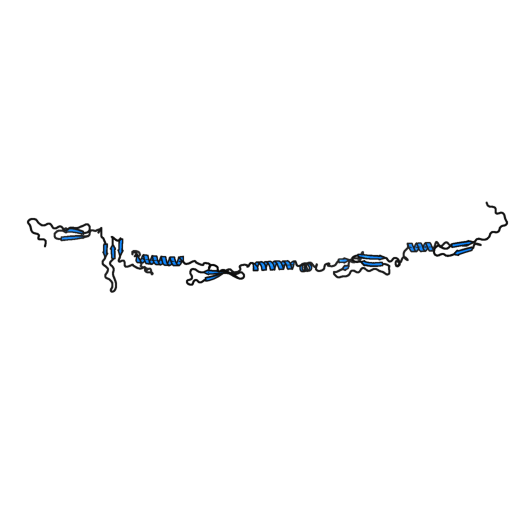A 1 177 ? -15.760 -8.612 39.427 1.00 77.38 177 TRP A C 1
ATOM 1281 O O . TRP A 1 177 ? -15.096 -8.447 40.445 1.00 77.38 177 TRP A O 1
ATOM 1291 N N . LEU A 1 178 ? -16.995 -9.142 39.464 1.00 78.38 178 LEU A N 1
ATOM 1292 C CA . LEU A 1 178 ? -17.655 -9.605 40.693 1.00 78.38 178 LEU A CA 1
ATOM 1293 C C . LEU A 1 178 ? -16.810 -10.697 41.353 1.00 78.38 178 LEU A C 1
ATOM 1295 O O . LEU A 1 178 ? -16.524 -10.617 42.539 1.00 78.38 178 LEU A O 1
ATOM 1299 N N . THR A 1 179 ? -16.320 -11.658 40.566 1.00 78.62 179 THR A N 1
ATOM 1300 C CA . THR A 1 179 ? -15.444 -12.731 41.064 1.00 78.62 179 THR A CA 1
ATOM 1301 C C . THR A 1 179 ? -14.085 -12.204 41.528 1.00 78.62 179 THR A C 1
ATOM 1303 O O . THR A 1 179 ? -13.633 -12.539 42.620 1.00 78.62 179 THR A O 1
ATOM 1306 N N . LYS A 1 180 ? -13.423 -11.346 40.738 1.00 79.19 180 LYS A N 1
ATOM 1307 C CA . LYS A 1 180 ? -12.096 -10.793 41.078 1.00 79.19 180 LYS A CA 1
ATOM 1308 C C . LYS A 1 180 ? -12.108 -9.868 42.294 1.00 79.19 180 LYS A C 1
ATOM 1310 O O . LYS A 1 180 ? -11.103 -9.787 42.992 1.00 79.19 180 LYS A O 1
ATOM 1315 N N . LEU A 1 181 ? -13.209 -9.156 42.520 1.00 77.38 181 LEU A N 1
ATOM 1316 C CA . LEU A 1 181 ? -13.394 -8.264 43.666 1.00 77.38 181 LEU A CA 1
ATOM 1317 C C . LEU A 1 181 ? -14.049 -8.974 44.864 1.00 77.38 181 LEU A C 1
ATOM 1319 O O . LEU A 1 181 ? -14.307 -8.329 45.875 1.00 77.38 181 LEU A O 1
ATOM 1323 N N . GLY A 1 182 ? -14.347 -10.273 44.748 1.00 71.44 182 GLY A N 1
ATOM 1324 C CA . GLY A 1 182 ? -15.046 -11.061 45.768 1.00 71.44 182 GLY A CA 1
ATOM 1325 C C . GLY A 1 182 ? -16.552 -10.790 45.875 1.00 71.44 182 GLY A C 1
ATOM 1326 O O . GLY A 1 182 ? -17.255 -11.513 46.557 1.00 71.44 182 GLY A O 1
ATOM 1327 N N . LEU A 1 183 ? -17.096 -9.806 45.163 1.00 74.56 183 LEU A N 1
ATOM 1328 C CA . LEU A 1 183 ? -18.491 -9.353 45.232 1.00 74.56 183 LEU A CA 1
ATOM 1329 C C . LEU A 1 183 ? -19.527 -10.297 44.577 1.00 74.56 183 LEU A C 1
ATOM 1331 O O . LEU A 1 183 ? -20.622 -9.846 44.248 1.00 74.56 183 LEU A O 1
ATOM 1335 N N . THR A 1 184 ? -19.214 -11.574 44.329 1.00 71.44 184 THR A N 1
ATOM 1336 C CA . THR A 1 184 ? -20.169 -12.529 43.720 1.00 71.44 184 THR A CA 1
ATOM 1337 C C . THR A 1 184 ? -21.410 -12.750 44.570 1.00 71.44 184 THR A C 1
ATOM 1339 O O . THR A 1 184 ? -22.482 -13.007 44.027 1.00 71.44 184 THR A O 1
ATOM 1342 N N . ASP A 1 185 ? -21.268 -12.587 45.883 1.00 69.31 185 ASP A N 1
ATOM 1343 C CA . ASP A 1 185 ? -22.365 -12.620 46.832 1.00 69.31 185 ASP A CA 1
ATOM 1344 C C . ASP A 1 185 ? -22.736 -11.188 47.226 1.00 69.31 185 ASP A C 1
ATOM 1346 O O . ASP A 1 185 ? -21.878 -10.388 47.604 1.00 69.31 185 ASP A O 1
ATOM 1350 N N . ALA A 1 186 ? -24.029 -10.855 47.162 1.00 67.56 186 ALA A N 1
ATOM 1351 C CA . ALA A 1 186 ? -24.531 -9.501 47.422 1.00 67.56 186 ALA A CA 1
ATOM 1352 C C . ALA A 1 186 ? -24.154 -8.956 48.819 1.00 67.56 186 ALA A C 1
ATOM 1354 O O . ALA A 1 186 ? -24.173 -7.743 49.028 1.00 67.56 186 ALA A O 1
ATOM 1355 N N . MET A 1 187 ? -23.790 -9.830 49.768 1.00 67.62 187 MET A N 1
ATOM 1356 C CA . MET A 1 187 ? -23.243 -9.481 51.079 1.00 67.62 187 MET A CA 1
ATOM 1357 C C . MET A 1 187 ? -22.222 -10.538 51.519 1.00 67.62 187 MET A C 1
ATOM 1359 O O . MET A 1 187 ? -22.533 -11.720 51.526 1.00 67.62 187 MET A O 1
ATOM 1363 N N . HIS A 1 188 ? -21.035 -10.118 51.962 1.00 75.69 188 HIS A N 1
ATOM 1364 C CA . HIS A 1 188 ? -19.999 -11.020 52.497 1.00 75.69 188 HIS A CA 1
ATOM 1365 C C . HIS A 1 188 ? -20.278 -11.508 53.928 1.00 75.69 188 HIS A C 1
ATOM 1367 O O . HIS A 1 188 ? -19.600 -12.402 54.428 1.00 75.69 188 HIS A O 1
ATOM 1373 N N . GLY A 1 189 ? -21.277 -10.919 54.580 1.00 85.62 189 GLY A N 1
ATOM 1374 C CA . GLY A 1 189 ? -21.568 -11.107 55.992 1.00 85.62 189 GLY A CA 1
ATOM 1375 C C . GLY A 1 189 ? -21.371 -9.827 56.800 1.00 85.62 189 GLY A C 1
ATOM 1376 O O . GLY A 1 189 ? -20.837 -8.830 56.314 1.00 85.62 189 GLY A O 1
ATOM 1377 N N . PHE A 1 190 ? -21.856 -9.839 58.035 1.00 90.06 190 PHE A N 1
ATOM 1378 C CA . PHE A 1 190 ? -21.709 -8.750 58.999 1.00 90.06 190 PHE A CA 1
ATOM 1379 C C . PHE A 1 190 ? -21.571 -9.327 60.405 1.00 90.06 190 PHE A C 1
ATOM 1381 O O . PHE A 1 190 ? -21.938 -10.472 60.657 1.00 90.06 190 PHE A O 1
ATOM 1388 N N . LYS A 1 191 ? -21.031 -8.540 61.335 1.00 92.62 191 LYS A N 1
ATOM 1389 C CA . LYS A 1 191 ? -20.936 -8.947 62.737 1.00 92.62 191 LYS A CA 1
ATOM 1390 C C . LYS A 1 191 ? -22.099 -8.391 63.548 1.00 92.62 191 LYS A C 1
ATOM 1392 O O . LYS A 1 191 ? -22.459 -7.224 63.393 1.00 92.62 191 LYS A O 1
ATOM 1397 N N . VAL A 1 192 ? -22.657 -9.211 64.434 1.00 93.44 192 VAL A N 1
ATOM 1398 C CA . VAL A 1 192 ? -23.725 -8.841 65.374 1.00 93.44 192 VAL A CA 1
ATOM 1399 C C . VAL A 1 192 ? -23.247 -9.076 66.801 1.00 93.44 192 VAL A C 1
ATOM 1401 O O . VAL A 1 192 ? -22.575 -10.064 67.075 1.00 93.44 192 VAL A O 1
ATOM 1404 N N . LYS A 1 193 ? -23.616 -8.181 67.722 1.00 93.56 193 LYS A N 1
ATOM 1405 C CA . LYS A 1 193 ? -23.401 -8.344 69.166 1.00 93.56 193 LYS A CA 1
ATOM 1406 C C . LYS A 1 193 ? -24.665 -7.986 69.939 1.00 93.56 193 LYS A C 1
ATOM 1408 O O . LYS A 1 193 ? -25.378 -7.055 69.559 1.00 93.56 193 LYS A O 1
ATOM 1413 N N . ALA A 1 194 ? -24.923 -8.689 71.038 1.00 90.81 194 ALA A N 1
ATOM 1414 C CA . ALA A 1 194 ? -26.013 -8.380 71.959 1.00 90.81 194 ALA A CA 1
ATOM 1415 C C . ALA A 1 194 ? -25.454 -7.711 73.227 1.00 90.81 194 ALA A C 1
ATOM 1417 O O . ALA A 1 194 ? -24.762 -8.344 74.023 1.00 90.81 194 ALA A O 1
ATOM 1418 N N . GLY A 1 195 ? -25.737 -6.417 73.418 1.00 88.62 195 GLY A N 1
ATOM 1419 C CA . GLY A 1 195 ? -25.259 -5.653 74.576 1.00 88.62 195 GLY A CA 1
ATOM 1420 C C . GLY A 1 195 ? -23.729 -5.610 74.670 1.00 88.62 195 GLY A C 1
ATOM 1421 O O . GLY A 1 195 ? -23.059 -5.141 73.749 1.00 88.62 195 GLY A O 1
ATOM 1422 N N . THR A 1 196 ? -23.189 -6.084 75.794 1.00 90.06 196 THR A N 1
ATOM 1423 C CA . THR A 1 196 ? -21.742 -6.182 76.063 1.00 90.06 196 THR A CA 1
ATOM 1424 C C . THR A 1 196 ? -21.167 -7.578 75.799 1.00 90.06 196 THR A C 1
ATOM 1426 O O . THR A 1 196 ? -20.055 -7.853 76.239 1.00 90.06 196 THR A O 1
ATOM 1429 N N . GLY A 1 197 ? -21.923 -8.475 75.156 1.00 90.50 197 GLY A N 1
ATOM 1430 C CA . GLY A 1 197 ? -21.437 -9.800 74.769 1.00 90.50 197 GLY A CA 1
ATOM 1431 C C . GLY A 1 197 ? -20.462 -9.768 73.588 1.00 90.50 197 GLY A C 1
ATOM 1432 O O . GLY A 1 197 ? -20.215 -8.713 72.994 1.00 90.50 197 GLY A O 1
ATOM 1433 N N . ASP A 1 198 ? -19.942 -10.943 73.239 1.00 94.31 198 ASP A N 1
ATOM 1434 C CA . ASP A 1 198 ? -18.993 -11.120 72.139 1.00 94.31 198 ASP A CA 1
ATOM 1435 C C . ASP A 1 198 ? -19.626 -10.868 70.760 1.00 94.31 198 ASP A C 1
ATOM 1437 O O . ASP A 1 198 ? -20.836 -11.010 70.556 1.00 94.31 198 ASP A O 1
ATOM 1441 N N . GLU A 1 199 ? -18.787 -10.485 69.795 1.00 95.19 199 GLU A N 1
ATOM 1442 C CA . GLU A 1 199 ? -19.192 -10.356 68.396 1.00 95.19 199 GLU A CA 1
ATOM 1443 C C . GLU A 1 199 ? -19.319 -11.730 67.733 1.00 95.19 199 GLU A C 1
ATOM 1445 O O . GLU A 1 199 ? -18.382 -12.527 67.754 1.00 95.19 199 GLU A O 1
ATOM 1450 N N . GLN A 1 200 ? -20.438 -11.958 67.051 1.00 94.31 200 GLN A N 1
ATOM 1451 C CA . GLN A 1 200 ? -20.656 -13.117 66.195 1.00 94.31 200 GLN A CA 1
ATOM 1452 C C . GLN A 1 200 ? -20.620 -12.689 64.726 1.00 94.31 200 GLN A C 1
ATOM 1454 O O . GLN A 1 200 ? -21.322 -11.761 64.325 1.00 94.31 200 GLN A O 1
ATOM 1459 N N . GLU A 1 201 ? -19.816 -13.373 63.914 1.00 93.50 201 GLU A N 1
ATOM 1460 C CA . GLU A 1 201 ? -19.848 -13.229 62.456 1.00 93.50 201 GLU A CA 1
ATOM 1461 C C . GLU A 1 201 ? -21.063 -13.974 61.892 1.00 93.50 201 GLU A C 1
ATOM 1463 O O . GLU A 1 201 ? -21.271 -15.139 62.232 1.00 93.50 201 GLU A O 1
ATOM 1468 N N . ILE A 1 202 ? -21.849 -13.286 61.059 1.00 92.25 202 ILE A N 1
ATOM 1469 C CA . ILE A 1 202 ? -22.965 -13.831 60.281 1.00 92.25 202 ILE A CA 1
ATOM 1470 C C . ILE A 1 202 ? -22.561 -13.785 58.809 1.00 92.25 202 ILE A C 1
ATOM 1472 O O . ILE A 1 202 ? -22.451 -12.700 58.235 1.00 92.25 202 ILE A O 1
ATOM 1476 N N . LYS A 1 203 ? -22.313 -14.946 58.206 1.00 88.69 203 LYS A N 1
ATOM 1477 C CA . LYS A 1 203 ? -21.880 -15.097 56.808 1.00 88.69 203 LYS A CA 1
ATOM 1478 C C . LYS A 1 203 ? -23.064 -15.090 55.845 1.00 88.69 203 LYS A C 1
ATOM 1480 O O . LYS A 1 203 ? -24.224 -15.207 56.239 1.00 88.69 203 LYS A O 1
ATOM 1485 N N . ASN A 1 204 ? -22.771 -14.966 54.551 1.00 85.56 204 ASN A N 1
ATOM 1486 C CA . ASN A 1 204 ? -23.794 -15.091 53.517 1.00 85.56 204 ASN A CA 1
ATOM 1487 C C . ASN A 1 204 ? -24.521 -16.445 53.613 1.00 85.56 204 ASN A C 1
ATOM 1489 O O . ASN A 1 204 ? -23.887 -17.488 53.755 1.00 85.56 204 ASN A O 1
ATOM 1493 N N . GLY A 1 205 ? -25.850 -16.421 53.522 1.00 84.69 205 GLY A N 1
ATOM 1494 C CA . GLY A 1 205 ? -26.695 -17.613 53.637 1.00 84.69 205 GLY A CA 1
ATOM 1495 C C . GLY A 1 205 ? -26.985 -18.078 55.070 1.00 84.69 205 GLY A C 1
ATOM 1496 O O . GLY A 1 205 ? -27.798 -18.986 55.247 1.00 84.69 205 GLY A O 1
ATOM 1497 N N . GLU A 1 206 ? -26.391 -17.463 56.094 1.00 88.75 206 GLU A N 1
ATOM 1498 C CA . GLU A 1 206 ? -26.716 -17.774 57.488 1.00 88.75 206 GLU A CA 1
ATOM 1499 C C . GLU A 1 206 ? -28.017 -17.086 57.937 1.00 88.75 206 GLU A C 1
ATOM 1501 O O . GLU A 1 206 ? -28.380 -16.003 57.476 1.00 88.75 206 GLU A O 1
ATOM 1506 N N . THR A 1 207 ? -28.753 -17.737 58.844 1.00 89.50 207 THR A N 1
ATOM 1507 C CA . THR A 1 207 ? -30.021 -17.221 59.384 1.00 89.50 207 THR A CA 1
ATOM 1508 C C . THR A 1 207 ? -29.793 -16.552 60.734 1.00 89.50 207 THR A C 1
ATOM 1510 O O . THR A 1 207 ? -29.169 -17.130 61.619 1.00 89.50 207 THR A O 1
ATOM 1513 N N . VAL A 1 208 ? -30.362 -15.358 60.916 1.00 92.00 208 VAL A N 1
ATOM 151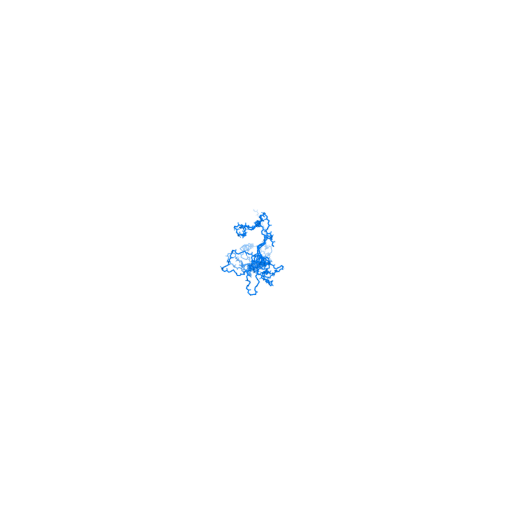4 C CA . VAL A 1 208 ? -30.453 -14.697 62.224 1.00 92.00 208 VAL A CA 1
ATOM 1515 C C . VAL A 1 208 ? -31.831 -14.969 62.817 1.00 92.00 208 VAL A C 1
ATOM 1517 O O . VAL A 1 208 ? -32.847 -14.561 62.250 1.00 92.00 208 VAL A O 1
ATOM 1520 N N . THR A 1 209 ? -31.865 -15.633 63.969 1.00 92.69 209 THR A N 1
ATOM 1521 C CA . THR A 1 209 ? -33.107 -15.941 64.686 1.00 92.69 209 THR A CA 1
ATOM 1522 C C . THR A 1 209 ? -33.311 -14.959 65.834 1.00 92.69 209 THR A C 1
ATOM 1524 O O . THR A 1 209 ? -32.431 -14.774 66.671 1.00 92.69 209 THR A O 1
ATOM 1527 N N . PHE A 1 210 ? -34.495 -14.351 65.892 1.00 94.06 210 PHE A N 1
ATOM 1528 C CA . PHE A 1 210 ? -34.954 -13.583 67.046 1.00 94.06 210 PHE A CA 1
ATOM 1529 C C . PHE A 1 210 ? -35.946 -14.448 67.823 1.00 94.06 210 PHE A C 1
ATOM 1531 O O . PHE A 1 210 ? -37.027 -14.742 67.314 1.00 94.06 210 PHE A O 1
ATOM 1538 N N . GLU A 1 211 ? -35.581 -14.859 69.034 1.00 94.06 211 GLU A N 1
ATOM 1539 C CA . GLU A 1 211 ? -36.429 -15.669 69.915 1.00 94.06 211 GLU A CA 1
ATOM 1540 C C . GLU A 1 211 ? -36.913 -14.853 71.119 1.00 94.06 211 GLU A C 1
ATOM 1542 O O . GLU A 1 211 ? -36.299 -13.859 71.509 1.00 94.06 211 GLU A O 1
ATOM 1547 N N . ALA A 1 212 ? -38.033 -15.269 71.709 1.00 93.81 212 ALA A N 1
ATOM 1548 C CA . ALA A 1 212 ? -38.589 -14.663 72.913 1.00 93.81 212 ALA A CA 1
ATOM 1549 C C . ALA A 1 212 ? -39.027 -15.745 73.904 1.00 93.81 212 ALA A C 1
ATOM 1551 O O . ALA A 1 212 ? -39.573 -16.779 73.516 1.00 93.81 212 ALA A O 1
ATOM 1552 N N . GLU A 1 213 ? -38.841 -15.483 75.197 1.00 91.81 213 GLU A N 1
ATOM 1553 C CA . GLU A 1 213 ? -39.258 -16.393 76.262 1.00 91.81 213 GLU A CA 1
ATOM 1554 C C . GLU A 1 213 ? -40.763 -16.237 76.527 1.00 91.81 213 GLU A C 1
ATOM 1556 O O . GLU A 1 213 ? -41.203 -15.527 77.432 1.00 91.81 213 GLU A O 1
ATOM 1561 N N . THR A 1 214 ? -41.569 -16.894 75.693 1.00 89.75 214 THR A N 1
ATOM 1562 C CA . THR A 1 214 ? -43.042 -16.804 75.697 1.00 89.75 214 THR A CA 1
ATOM 1563 C C . THR A 1 214 ? -43.683 -17.185 77.028 1.00 89.75 214 THR A C 1
ATOM 1565 O O . THR A 1 214 ? -44.727 -16.639 77.393 1.00 89.75 214 THR A O 1
ATOM 1568 N N . ALA A 1 215 ? -43.029 -18.059 77.795 1.00 89.56 215 ALA A N 1
ATOM 1569 C CA . ALA A 1 215 ? -43.428 -18.408 79.154 1.00 89.56 215 ALA A CA 1
ATOM 1570 C C . ALA A 1 215 ? -43.361 -17.215 80.127 1.00 89.56 215 ALA A C 1
ATOM 1572 O O . ALA A 1 215 ? -44.144 -17.163 81.068 1.00 89.56 215 ALA A O 1
ATOM 1573 N N . LYS A 1 216 ? -42.485 -16.232 79.875 1.00 90.25 216 LYS A N 1
ATOM 1574 C CA . LYS A 1 216 ? -42.340 -14.998 80.668 1.00 90.25 216 LYS A CA 1
ATOM 1575 C C . LYS A 1 216 ? -43.155 -13.825 80.112 1.00 90.25 216 LYS A C 1
ATOM 1577 O O . LYS A 1 216 ? -42.900 -12.672 80.448 1.00 90.25 216 LYS A O 1
ATOM 1582 N N . GLY A 1 217 ? -44.111 -14.104 79.225 1.00 92.06 217 GLY A N 1
ATOM 1583 C CA . GLY A 1 217 ? -44.964 -13.086 78.617 1.00 92.06 217 GLY A CA 1
ATOM 1584 C C . GLY A 1 217 ? -44.272 -12.234 77.554 1.00 92.06 217 GLY A C 1
ATOM 1585 O O . GLY A 1 217 ? -44.811 -11.199 77.182 1.00 92.06 217 GLY A O 1
ATOM 1586 N N . LEU A 1 218 ? -43.106 -12.636 77.042 1.00 95.69 218 LEU A N 1
ATOM 1587 C CA . LEU A 1 218 ? -42.461 -11.961 75.914 1.00 95.69 218 LEU A CA 1
ATOM 1588 C C . LEU A 1 218 ? -42.900 -12.587 74.593 1.00 95.69 218 LEU A C 1
ATOM 1590 O O . LEU A 1 218 ? -43.080 -13.795 74.488 1.00 95.69 218 LEU A O 1
ATOM 1594 N N . SER A 1 219 ? -43.033 -11.780 73.551 1.00 94.94 219 SER A N 1
ATOM 1595 C CA . SER A 1 219 ? -43.318 -12.274 72.207 1.00 94.94 219 SER A CA 1
ATOM 1596 C C . SER A 1 219 ? -42.498 -11.518 71.176 1.00 94.94 219 SER A C 1
ATOM 1598 O O . SER A 1 219 ? -42.226 -10.325 71.322 1.00 94.94 219 SER A O 1
ATOM 1600 N N . VAL A 1 220 ? -42.118 -12.234 70.125 1.00 97.31 220 VAL A N 1
ATOM 1601 C CA . VAL A 1 220 ? -41.477 -11.677 68.943 1.00 97.31 220 VAL A CA 1
ATOM 1602 C C . VAL A 1 220 ? -42.194 -12.216 67.715 1.00 97.31 220 VAL A C 1
ATOM 1604 O O . VAL A 1 220 ? -42.548 -13.391 67.648 1.00 97.31 220 VAL A O 1
ATOM 1607 N N . SER A 1 221 ? -42.463 -11.340 66.756 1.00 95.50 221 SER A N 1
ATOM 1608 C CA . SER A 1 221 ? -43.064 -11.697 65.473 1.00 95.50 221 SER A CA 1
ATOM 1609 C C . SER A 1 221 ? -42.430 -10.874 64.359 1.00 95.50 221 SER A C 1
ATOM 1611 O O . SER A 1 221 ? -41.825 -9.831 64.608 1.00 95.50 221 SER A O 1
ATOM 1613 N N . ARG A 1 222 ? -42.555 -11.340 63.116 1.00 96.75 222 ARG A N 1
ATOM 1614 C CA . ARG A 1 222 ? -42.077 -10.617 61.937 1.00 96.75 222 ARG A CA 1
ATOM 1615 C C . ARG A 1 222 ? -43.234 -10.366 60.988 1.00 96.75 222 ARG A C 1
ATOM 1617 O O . ARG A 1 222 ? -43.915 -11.303 60.586 1.00 96.75 222 ARG A O 1
ATOM 1624 N N . GLU A 1 223 ? -43.392 -9.115 60.583 1.00 96.31 223 GLU A N 1
ATOM 1625 C CA . GLU A 1 223 ? -44.300 -8.719 59.511 1.00 96.31 223 GLU A CA 1
ATOM 1626 C C . GLU A 1 223 ? -43.485 -8.003 58.434 1.00 96.31 223 GLU A C 1
ATOM 1628 O O . GLU A 1 223 ? -42.935 -6.924 58.663 1.00 96.31 223 GLU A O 1
ATOM 1633 N N . GLY A 1 224 ? -43.328 -8.643 57.272 1.00 95.50 224 GLY A N 1
ATOM 1634 C CA . GLY A 1 224 ? -42.424 -8.157 56.229 1.00 95.50 224 GLY A CA 1
ATOM 1635 C C . GLY A 1 224 ? -40.996 -7.962 56.756 1.00 95.50 224 GLY A C 1
ATOM 1636 O O . GLY A 1 224 ? -40.371 -8.912 57.234 1.00 95.50 224 GLY A O 1
ATOM 1637 N N . ASN A 1 225 ? -40.499 -6.726 56.683 1.00 94.44 225 ASN A N 1
ATOM 1638 C CA . ASN A 1 225 ? -39.141 -6.344 57.095 1.00 94.44 225 ASN A CA 1
ATOM 1639 C C . ASN A 1 225 ? -39.069 -5.794 58.531 1.00 94.44 225 ASN A C 1
ATOM 1641 O O . ASN A 1 225 ? -38.021 -5.309 58.950 1.00 94.44 225 ASN A O 1
ATOM 1645 N N . THR A 1 226 ? -40.168 -5.835 59.288 1.00 96.00 226 THR A N 1
ATOM 1646 C CA . THR A 1 226 ? -40.226 -5.304 60.654 1.00 96.00 226 THR A CA 1
ATOM 1647 C C . THR A 1 226 ? -40.313 -6.440 61.664 1.00 96.00 226 THR A C 1
ATOM 1649 O O . THR A 1 226 ? -41.221 -7.273 61.607 1.00 96.00 226 THR A O 1
ATOM 1652 N N . ILE A 1 227 ? -39.385 -6.447 62.622 1.00 97.62 227 ILE A N 1
ATOM 1653 C CA . ILE A 1 227 ? -39.476 -7.276 63.826 1.00 97.62 227 ILE A CA 1
ATOM 1654 C C . ILE A 1 227 ? -40.318 -6.523 64.858 1.00 97.62 227 ILE A C 1
ATOM 1656 O O . ILE A 1 227 ? -40.015 -5.380 65.203 1.00 97.62 227 ILE A O 1
ATOM 1660 N N . LYS A 1 228 ? -41.390 -7.156 65.331 1.00 96.50 228 LYS A N 1
ATOM 1661 C CA . LYS A 1 228 ? -42.304 -6.631 66.347 1.00 96.50 228 LYS A CA 1
ATOM 1662 C C . LYS A 1 228 ? -42.086 -7.370 67.659 1.00 96.50 228 LYS A C 1
ATOM 1664 O O . LYS A 1 228 ? -42.068 -8.600 67.676 1.00 96.50 228 LYS A O 1
ATOM 1669 N N . TYR A 1 229 ? -41.999 -6.612 68.745 1.00 96.81 229 TYR A N 1
ATOM 1670 C CA . TYR A 1 229 ? -41.922 -7.136 70.105 1.00 96.81 229 TYR A CA 1
ATOM 1671 C C . TYR A 1 229 ? -43.218 -6.826 70.846 1.00 96.81 229 TYR A C 1
ATOM 1673 O O . TYR A 1 229 ? -43.774 -5.736 70.699 1.00 96.81 229 TYR A O 1
ATOM 1681 N N . GLY A 1 230 ? -43.696 -7.783 71.633 1.00 95.12 230 GLY A N 1
ATOM 1682 C CA . GLY A 1 230 ? -44.915 -7.643 72.420 1.00 95.12 230 GLY A CA 1
ATOM 1683 C C . GLY A 1 230 ? -44.754 -8.204 73.826 1.00 95.12 230 GLY A C 1
ATOM 1684 O O . GLY A 1 230 ? -43.916 -9.077 74.063 1.00 95.12 230 GLY A O 1
ATOM 1685 N N . ILE A 1 231 ? -45.591 -7.714 74.739 1.00 95.81 231 ILE A N 1
ATOM 1686 C CA . ILE A 1 231 ? -45.662 -8.176 76.125 1.00 95.81 231 ILE A CA 1
ATOM 1687 C C . ILE A 1 231 ? -47.091 -8.653 76.403 1.00 95.81 231 ILE A C 1
ATOM 1689 O O . ILE A 1 231 ? -48.052 -7.904 76.230 1.00 95.81 231 ILE A O 1
ATOM 1693 N N . GLU A 1 232 ? -47.233 -9.894 76.851 1.00 94.62 232 GLU A N 1
ATOM 1694 C CA . GLU A 1 232 ? -48.490 -10.482 77.299 1.00 94.62 232 GLU A CA 1
ATOM 1695 C C . GLU A 1 232 ? -48.661 -10.236 78.802 1.00 94.62 232 GLU A C 1
ATOM 1697 O O . GLU A 1 232 ? -48.166 -10.989 79.641 1.00 94.62 232 GLU A O 1
ATOM 1702 N N . GLY A 1 233 ? -49.372 -9.156 79.142 1.00 90.69 233 GLY A N 1
ATOM 1703 C CA . GLY A 1 233 ? -49.510 -8.668 80.518 1.00 90.69 233 GLY A CA 1
ATOM 1704 C C . GLY A 1 233 ? -50.006 -9.705 81.532 1.00 90.69 233 GLY A C 1
ATOM 1705 O O . GLY A 1 233 ? -49.551 -9.708 82.670 1.00 90.69 233 GLY A O 1
ATOM 1706 N N . SER A 1 234 ? -50.887 -10.623 81.120 1.00 90.44 234 SER A N 1
ATOM 1707 C CA . SER A 1 234 ? -51.421 -11.697 81.975 1.00 90.44 234 SER A CA 1
ATOM 1708 C C . SER A 1 234 ? -50.374 -12.715 82.428 1.00 90.44 234 SER A C 1
ATOM 1710 O O . SER A 1 234 ? -50.610 -13.418 83.407 1.00 90.44 234 SER A O 1
ATOM 1712 N N . LYS A 1 235 ? -49.239 -12.809 81.728 1.00 91.19 235 LYS A N 1
ATOM 1713 C CA . LYS A 1 235 ? -48.128 -13.713 82.060 1.00 91.19 235 LYS A CA 1
ATOM 1714 C C . LYS A 1 235 ? -46.987 -13.016 82.799 1.00 91.19 235 LYS A C 1
ATOM 1716 O O . LYS A 1 235 ? -46.002 -13.670 83.132 1.00 91.19 235 LYS A O 1
ATOM 1721 N N . ILE A 1 236 ? -47.089 -11.709 83.047 1.00 89.31 236 ILE A N 1
ATOM 1722 C CA . ILE A 1 236 ? -46.079 -10.990 83.824 1.00 89.31 236 ILE A CA 1
ATOM 1723 C C . ILE A 1 236 ? -46.204 -11.417 85.285 1.00 89.31 236 ILE A C 1
ATOM 1725 O O . ILE A 1 236 ? -47.211 -11.150 85.942 1.00 89.31 236 ILE A O 1
ATOM 1729 N N . ASP A 1 237 ? -45.152 -12.044 85.804 1.00 87.50 237 ASP A N 1
ATOM 1730 C CA . ASP A 1 237 ? -45.032 -12.307 87.232 1.00 87.50 237 ASP A CA 1
ATOM 1731 C C . ASP A 1 237 ? -44.704 -11.007 87.985 1.00 87.50 237 ASP A C 1
ATOM 1733 O O . ASP A 1 237 ? -43.637 -10.413 87.827 1.00 87.50 237 ASP A O 1
ATOM 1737 N N . LEU A 1 238 ? -45.649 -10.561 88.811 1.00 89.69 238 LEU A N 1
ATOM 1738 C CA . LEU A 1 238 ? -45.537 -9.361 89.638 1.00 89.69 238 LEU A CA 1
ATOM 1739 C C . LEU A 1 238 ? -45.304 -9.678 91.120 1.00 89.69 238 LEU A C 1
ATOM 1741 O O . LEU A 1 238 ? -45.235 -8.759 91.933 1.00 89.69 238 LEU A O 1
ATOM 1745 N N . THR A 1 239 ? -45.177 -10.953 91.493 1.00 85.31 239 THR A N 1
ATOM 1746 C CA . THR A 1 239 ? -45.045 -11.378 92.898 1.00 85.31 239 THR A CA 1
ATOM 1747 C C . THR A 1 239 ? -43.789 -10.826 93.571 1.00 85.31 239 THR A C 1
ATOM 1749 O O . THR A 1 239 ? -43.801 -10.543 94.767 1.00 85.31 239 THR A O 1
ATOM 1752 N N . SER A 1 240 ? -42.724 -10.607 92.796 1.00 87.31 240 SER A N 1
ATOM 1753 C CA . SER A 1 240 ? -41.468 -10.017 93.274 1.00 87.31 240 SER A CA 1
ATOM 1754 C C . SER A 1 240 ? -41.448 -8.485 93.213 1.00 87.31 240 SER A C 1
ATOM 1756 O O . SER A 1 240 ? -40.453 -7.866 93.586 1.00 87.31 240 SER A O 1
ATOM 1758 N N . ASN A 1 241 ? -42.519 -7.838 92.742 1.00 93.25 241 ASN A N 1
ATOM 1759 C CA . ASN A 1 241 ? -42.583 -6.382 92.703 1.00 93.25 241 ASN A CA 1
ATOM 1760 C C . ASN A 1 241 ? -42.828 -5.825 94.114 1.00 93.25 241 ASN A C 1
ATOM 1762 O O . ASN A 1 241 ? -43.919 -5.956 94.670 1.00 93.25 241 ASN A O 1
ATOM 1766 N N . THR A 1 242 ? -41.824 -5.146 94.669 1.00 92.50 242 THR A N 1
ATOM 1767 C CA . THR A 1 242 ? -41.861 -4.610 96.036 1.00 92.50 242 THR A CA 1
ATOM 1768 C C . THR A 1 242 ? -43.038 -3.668 96.284 1.00 92.50 242 THR A C 1
ATOM 1770 O O . THR A 1 242 ? -43.638 -3.724 97.352 1.00 92.50 242 THR A O 1
ATOM 1773 N N . ALA A 1 243 ? -43.417 -2.829 95.315 1.00 94.38 243 ALA A N 1
ATOM 1774 C CA . ALA A 1 243 ? -44.529 -1.894 95.491 1.00 94.38 243 ALA A CA 1
ATOM 1775 C C . ALA A 1 243 ? -45.875 -2.628 95.614 1.00 94.38 243 ALA A C 1
ATOM 1777 O O . ALA A 1 243 ? -46.661 -2.321 96.508 1.00 94.38 243 ALA A O 1
ATOM 1778 N N . ILE A 1 244 ? -46.118 -3.633 94.766 1.00 92.62 244 ILE A N 1
ATOM 1779 C CA . ILE A 1 244 ? -47.341 -4.454 94.811 1.00 92.62 244 ILE A CA 1
ATOM 1780 C C . ILE A 1 244 ? -47.383 -5.286 96.095 1.00 92.62 244 ILE A C 1
ATOM 1782 O O . ILE A 1 244 ? -48.423 -5.363 96.751 1.00 92.62 244 ILE A O 1
ATOM 1786 N N . THR A 1 245 ? -46.251 -5.866 96.493 1.00 89.06 245 THR A N 1
ATOM 1787 C CA . THR A 1 245 ? -46.129 -6.606 97.754 1.00 89.06 245 THR A CA 1
ATOM 1788 C C . THR A 1 245 ? -46.398 -5.713 98.962 1.00 89.06 245 THR A C 1
ATOM 1790 O O . THR A 1 245 ? -47.170 -6.102 99.836 1.00 89.06 245 THR A O 1
ATOM 1793 N N . ASN A 1 246 ? -45.847 -4.497 98.988 1.00 89.56 246 ASN A N 1
ATOM 1794 C CA . ASN A 1 246 ? -46.082 -3.535 100.064 1.00 89.56 246 ASN A CA 1
ATOM 1795 C C . ASN A 1 246 ? -47.552 -3.128 100.145 1.00 89.56 246 ASN A C 1
ATOM 1797 O O . ASN A 1 246 ? -48.126 -3.206 101.222 1.00 89.56 246 ASN A O 1
ATOM 1801 N N . ILE A 1 247 ? -48.189 -2.785 99.019 1.00 90.50 247 ILE A N 1
ATOM 1802 C CA . ILE A 1 247 ? -49.628 -2.477 98.983 1.00 90.50 247 ILE A CA 1
ATOM 1803 C C . ILE A 1 247 ? -50.445 -3.656 99.526 1.00 90.50 247 ILE A C 1
ATOM 1805 O O . ILE A 1 247 ? -51.333 -3.465 100.352 1.00 90.50 247 ILE A O 1
ATOM 1809 N N . ASN A 1 248 ? -50.125 -4.885 99.109 1.00 84.88 248 ASN A N 1
ATOM 1810 C CA . ASN A 1 248 ? -50.798 -6.082 99.608 1.00 84.88 248 ASN A CA 1
ATOM 1811 C C . ASN A 1 248 ? -50.587 -6.302 101.113 1.00 84.88 248 ASN A C 1
ATOM 1813 O O . ASN A 1 248 ? -51.496 -6.799 101.776 1.00 84.88 248 ASN A O 1
ATOM 1817 N N . ASN A 1 249 ? -49.419 -5.961 101.658 1.00 83.88 249 ASN A N 1
ATOM 1818 C CA . ASN A 1 249 ? -49.149 -6.052 103.091 1.00 83.88 249 ASN A CA 1
ATOM 1819 C C . ASN A 1 249 ? -49.885 -4.956 103.867 1.00 83.88 249 ASN A C 1
ATOM 1821 O O . ASN A 1 249 ? -50.607 -5.284 104.801 1.00 83.88 249 ASN A O 1
ATOM 1825 N N . THR A 1 250 ? -49.822 -3.700 103.423 1.00 85.31 250 THR A N 1
ATOM 1826 C CA . THR A 1 250 ? -50.572 -2.588 104.023 1.00 85.31 250 THR A CA 1
ATOM 1827 C C . THR A 1 250 ? -52.075 -2.869 104.021 1.00 85.31 250 THR A C 1
ATOM 1829 O O . THR A 1 250 ? -52.705 -2.772 105.061 1.00 85.31 250 THR A O 1
ATOM 1832 N N . LEU A 1 251 ? -52.660 -3.348 102.916 1.00 83.19 251 LEU A N 1
ATOM 1833 C CA . LEU A 1 251 ? -54.078 -3.744 102.879 1.00 83.19 251 LEU A CA 1
ATOM 1834 C C . LEU A 1 251 ? -54.409 -4.932 103.801 1.00 83.19 251 LEU A C 1
ATOM 1836 O O . LEU A 1 251 ? -55.549 -5.071 104.250 1.00 83.19 251 LEU A O 1
ATOM 1840 N N . LYS A 1 252 ? -53.448 -5.828 104.060 1.00 77.56 252 LYS A N 1
ATOM 1841 C CA . LYS A 1 252 ? -53.620 -6.910 105.041 1.00 77.56 252 LYS A CA 1
ATOM 1842 C C . LYS A 1 252 ? -53.561 -6.390 106.478 1.00 77.56 252 LYS A C 1
ATOM 1844 O O . LYS A 1 252 ? -54.267 -6.960 107.310 1.00 77.56 252 LYS A O 1
ATOM 1849 N N . GLU A 1 253 ? -52.737 -5.381 106.749 1.00 72.19 253 GLU A N 1
ATOM 1850 C CA . GLU A 1 253 ? -52.537 -4.758 108.064 1.00 72.19 253 GLU A CA 1
ATOM 1851 C C . GLU A 1 253 ? -53.654 -3.762 108.415 1.00 72.19 253 GLU A C 1
ATOM 1853 O O . GLU A 1 253 ? -54.181 -3.823 109.522 1.00 72.19 253 GLU A O 1
ATOM 1858 N N . ASP A 1 254 ? -54.124 -2.959 107.456 1.00 68.88 254 ASP A N 1
ATOM 1859 C CA . ASP A 1 254 ? -55.207 -1.965 107.591 1.00 68.88 254 ASP A CA 1
ATOM 1860 C C . ASP A 1 254 ? -56.609 -2.588 107.766 1.00 68.88 254 ASP A C 1
ATOM 1862 O O . ASP A 1 254 ? -57.647 -1.937 107.603 1.00 68.88 254 ASP A O 1
ATOM 1866 N N . LYS A 1 255 ? -56.685 -3.872 108.123 1.00 68.81 255 LYS A N 1
ATOM 1867 C CA . LYS A 1 255 ? -57.943 -4.491 108.533 1.00 68.81 255 LYS A CA 1
ATOM 1868 C C . LYS A 1 255 ? -58.422 -3.819 109.817 1.00 68.81 255 LYS A C 1
ATOM 1870 O O . LYS A 1 255 ? -57.873 -4.040 110.894 1.00 68.81 255 LYS A O 1
ATOM 1875 N N . ALA A 1 256 ? -59.502 -3.050 109.707 1.00 67.00 256 ALA A N 1
ATOM 1876 C CA . ALA A 1 256 ? -60.209 -2.519 110.861 1.00 67.00 256 ALA A CA 1
ATOM 1877 C C . ALA A 1 256 ? -60.596 -3.672 111.802 1.00 67.00 256 ALA A C 1
ATOM 1879 O O . ALA A 1 256 ? -61.416 -4.530 111.462 1.00 67.00 256 ALA A O 1
ATOM 1880 N N . THR A 1 257 ? -59.974 -3.699 112.978 1.00 67.62 257 THR A N 1
ATOM 1881 C CA . THR A 1 257 ? -60.306 -4.651 114.035 1.00 67.62 257 THR A CA 1
ATOM 1882 C C . THR A 1 257 ? -61.304 -3.963 114.951 1.00 67.62 257 THR A C 1
ATOM 1884 O O . THR A 1 257 ? -60.976 -2.972 115.596 1.00 67.62 257 THR A O 1
ATOM 1887 N N . VAL A 1 258 ? -62.541 -4.449 114.973 1.00 72.00 258 VAL A N 1
ATOM 1888 C CA . VAL A 1 258 ? -63.582 -3.920 115.857 1.00 72.00 258 VAL A CA 1
ATOM 1889 C C . VAL A 1 258 ? -63.698 -4.865 117.043 1.00 72.00 258 VAL A C 1
ATOM 1891 O O . VAL A 1 258 ? -64.035 -6.035 116.869 1.00 72.00 258 VAL A O 1
ATOM 1894 N N . VAL A 1 259 ? -63.398 -4.367 118.239 1.00 72.75 259 VAL A N 1
ATOM 1895 C CA . VAL A 1 259 ? -63.513 -5.127 119.489 1.00 72.75 259 VAL A CA 1
ATOM 1896 C C . VAL A 1 259 ? -64.773 -4.668 120.212 1.00 72.75 259 VAL A C 1
ATOM 1898 O O . VAL A 1 259 ? -64.993 -3.469 120.379 1.00 72.75 259 VAL A O 1
ATOM 1901 N N . ALA A 1 260 ? -65.618 -5.614 120.614 1.00 80.12 260 ALA A N 1
ATOM 1902 C CA . ALA A 1 260 ? -66.765 -5.316 121.461 1.00 80.12 260 ALA A CA 1
ATOM 1903 C C . ALA A 1 260 ? -66.294 -5.130 122.912 1.00 80.12 260 ALA A C 1
ATOM 1905 O O . ALA A 1 260 ? -65.550 -5.966 123.420 1.00 80.12 260 ALA A O 1
ATOM 1906 N N . GLY A 1 261 ? -66.713 -4.042 123.563 1.00 77.00 261 GLY A N 1
ATOM 1907 C CA . GLY A 1 261 ? -66.562 -3.887 125.012 1.00 77.00 261 GLY A CA 1
ATOM 1908 C C . GLY A 1 261 ? -67.595 -4.712 125.781 1.00 77.00 261 GLY A C 1
ATOM 1909 O O . GLY A 1 261 ? -68.510 -5.286 125.184 1.00 77.00 261 GLY A O 1
ATOM 1910 N N . ASP A 1 262 ? -67.474 -4.737 127.108 1.00 79.69 262 ASP A N 1
ATOM 1911 C CA . ASP A 1 262 ? -68.456 -5.400 127.968 1.00 79.69 262 ASP A CA 1
ATOM 1912 C C . ASP A 1 262 ? -69.872 -4.879 127.666 1.00 79.69 262 ASP A C 1
ATOM 1914 O O . ASP A 1 262 ? -70.095 -3.677 127.507 1.00 79.69 262 ASP A O 1
ATOM 1918 N N . TYR A 1 263 ? -70.829 -5.804 127.558 1.00 78.31 263 TYR A N 1
ATOM 1919 C CA . TYR A 1 263 ? -72.237 -5.549 127.214 1.00 78.31 263 TYR A CA 1
ATOM 1920 C C . TYR A 1 263 ? -72.513 -5.015 125.791 1.00 78.31 263 TYR A C 1
ATOM 1922 O O . TYR A 1 263 ? -73.648 -4.644 125.488 1.00 78.31 263 TYR A O 1
ATOM 1930 N N . VAL A 1 264 ? -71.526 -5.026 124.888 1.00 82.44 264 VAL A N 1
ATOM 1931 C CA . VAL A 1 264 ? -71.691 -4.704 123.460 1.00 82.44 264 VAL A CA 1
ATOM 1932 C C . VAL A 1 264 ? -71.602 -5.981 122.621 1.00 82.44 264 VAL A C 1
ATOM 1934 O O . VAL A 1 264 ? -70.825 -6.884 122.916 1.00 82.44 264 VAL A O 1
ATOM 1937 N N . THR A 1 265 ? -72.362 -6.062 121.528 1.00 82.38 265 THR A N 1
ATOM 1938 C CA . THR A 1 265 ? -72.167 -7.099 120.499 1.00 82.38 265 THR A CA 1
ATOM 1939 C C . THR A 1 265 ? -71.806 -6.467 119.163 1.00 82.38 265 THR A C 1
ATOM 1941 O O . THR A 1 265 ? -72.419 -5.488 118.733 1.00 82.38 265 THR A O 1
ATOM 1944 N N . VAL A 1 266 ? -70.799 -7.035 118.495 1.00 85.38 266 VAL A N 1
ATOM 1945 C CA . VAL A 1 266 ? -70.387 -6.643 117.142 1.00 85.38 266 VAL A CA 1
ATOM 1946 C C . VAL A 1 266 ? -70.649 -7.813 116.207 1.00 85.38 266 VAL A C 1
ATOM 1948 O O . VAL A 1 266 ? -70.133 -8.907 116.416 1.00 85.38 266 VAL A O 1
ATOM 1951 N N . THR A 1 267 ? -71.451 -7.588 115.167 1.00 83.62 267 THR A N 1
ATOM 1952 C CA . THR A 1 267 ? -71.659 -8.563 114.088 1.00 83.62 267 THR A CA 1
ATOM 1953 C C . THR A 1 267 ? -70.991 -8.055 112.819 1.00 83.62 267 THR A C 1
ATOM 1955 O O . THR A 1 267 ? -71.252 -6.933 112.381 1.00 83.62 267 THR A O 1
ATOM 1958 N N . THR A 1 268 ? -70.136 -8.878 112.214 1.00 84.56 268 THR A N 1
ATOM 1959 C CA . THR A 1 268 ? -69.477 -8.560 110.943 1.00 84.56 268 THR A CA 1
ATOM 1960 C C . THR A 1 268 ? -70.189 -9.258 109.794 1.00 84.56 268 THR A C 1
ATOM 1962 O O . THR A 1 268 ? -70.357 -10.474 109.811 1.00 84.56 268 THR A O 1
ATOM 1965 N N . THR A 1 269 ? -70.543 -8.499 108.758 1.00 83.69 269 THR A N 1
ATOM 1966 C CA . THR A 1 269 ? -71.000 -9.044 107.473 1.00 83.69 269 THR A CA 1
ATOM 1967 C C . THR A 1 269 ? -69.935 -8.773 106.416 1.00 83.69 269 THR A C 1
ATOM 1969 O O . THR A 1 269 ? -69.593 -7.619 106.157 1.00 83.69 269 THR A O 1
ATOM 1972 N N . ALA A 1 270 ? -69.377 -9.828 105.816 1.00 81.31 270 ALA A N 1
ATOM 1973 C CA . ALA A 1 270 ? -68.312 -9.694 104.825 1.00 81.31 270 ALA A CA 1
ATOM 1974 C C . ALA A 1 270 ? -68.859 -9.407 103.415 1.00 81.31 270 ALA A C 1
ATOM 1976 O O . ALA A 1 270 ? -69.788 -10.076 102.963 1.00 81.31 270 ALA A O 1
ATOM 1977 N N . ASN A 1 27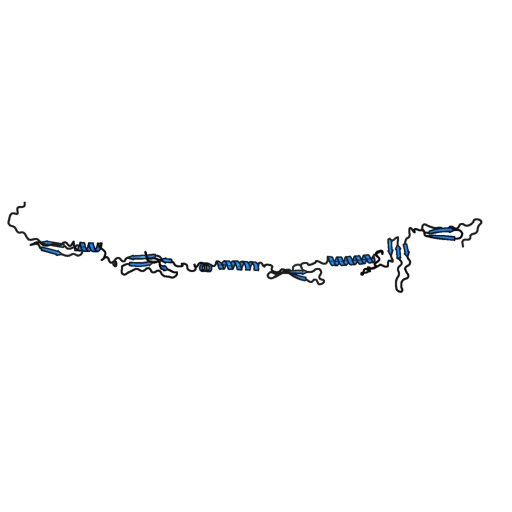1 ? -68.244 -8.466 102.685 1.00 76.94 271 ASN A N 1
ATOM 1978 C CA . ASN A 1 271 ? -68.555 -8.190 101.277 1.00 76.94 271 ASN A CA 1
ATOM 1979 C C . ASN A 1 271 ? -67.270 -7.950 100.467 1.00 76.94 271 ASN A C 1
ATOM 1981 O O . ASN A 1 271 ? -66.512 -7.018 100.726 1.00 76.94 271 ASN A O 1
ATOM 1985 N N . LYS A 1 272 ? -67.042 -8.786 99.444 1.00 73.38 272 LYS A N 1
ATOM 1986 C CA . LYS A 1 272 ? -65.819 -8.764 98.620 1.00 73.38 272 LYS A CA 1
ATOM 1987 C C . LYS A 1 272 ? -65.673 -7.522 97.731 1.00 73.38 272 LYS A C 1
ATOM 1989 O O . LYS A 1 272 ? -64.569 -7.263 97.269 1.00 73.38 272 LYS A O 1
ATOM 1994 N N . LYS A 1 273 ? -66.756 -6.788 97.448 1.00 70.19 273 LYS A N 1
ATOM 1995 C CA . LYS A 1 273 ? -66.750 -5.641 96.524 1.00 70.19 273 LYS A CA 1
ATOM 1996 C C . LYS A 1 273 ? -66.685 -4.295 97.244 1.00 70.19 273 LYS A C 1
ATOM 1998 O O . LYS A 1 273 ? -66.093 -3.364 96.715 1.00 70.19 273 LYS A O 1
ATOM 2003 N N . THR A 1 274 ? -67.299 -4.189 98.420 1.00 74.12 274 THR A N 1
ATOM 2004 C CA . THR A 1 274 ? -67.461 -2.910 99.136 1.00 74.12 274 THR A CA 1
ATOM 2005 C C . THR A 1 274 ? -66.782 -2.874 100.504 1.00 74.12 274 THR A C 1
ATOM 2007 O O . THR A 1 274 ? -66.856 -1.855 101.181 1.00 74.12 274 THR A O 1
ATOM 2010 N N . GLY A 1 275 ? -66.128 -3.961 100.922 1.00 73.56 275 GLY A N 1
ATOM 2011 C CA . GLY A 1 275 ? -65.565 -4.093 102.264 1.00 73.56 275 GLY A CA 1
ATOM 2012 C C . GLY A 1 275 ? -66.586 -4.597 103.286 1.00 73.56 275 GLY A C 1
ATOM 2013 O O . GLY A 1 275 ? -67.784 -4.690 103.016 1.00 73.56 275 GLY A O 1
ATOM 2014 N N . ASN A 1 276 ? -66.097 -4.976 104.464 1.00 82.62 276 ASN A N 1
ATOM 2015 C CA . ASN A 1 276 ? -66.935 -5.526 105.528 1.00 82.62 276 ASN A CA 1
ATOM 2016 C C . ASN A 1 276 ? -67.788 -4.428 106.179 1.00 82.62 276 ASN A C 1
ATOM 2018 O O . ASN A 1 276 ? -67.317 -3.315 106.397 1.00 82.62 276 ASN A O 1
ATOM 2022 N N . THR A 1 277 ? -69.019 -4.764 106.557 1.00 82.44 277 THR A N 1
ATOM 2023 C CA . THR A 1 277 ? -69.877 -3.904 107.381 1.00 82.44 277 THR A CA 1
ATOM 2024 C C . THR A 1 277 ? -69.902 -4.434 108.808 1.00 82.44 277 THR A C 1
ATOM 2026 O O . THR A 1 277 ? -70.094 -5.632 109.027 1.00 82.44 277 THR A O 1
ATOM 2029 N N . PHE A 1 278 ? -69.720 -3.539 109.778 1.00 84.00 278 PHE A N 1
ATOM 2030 C CA . PHE A 1 278 ? -69.769 -3.853 111.203 1.00 84.00 278 PHE A CA 1
ATOM 2031 C C . PHE A 1 278 ? -71.023 -3.234 111.813 1.00 84.00 278 PHE A C 1
ATOM 2033 O O . PHE A 1 278 ? -71.233 -2.026 111.719 1.00 84.00 278 PHE A O 1
ATOM 2040 N N . THR A 1 279 ? -71.859 -4.057 112.439 1.00 83.88 279 THR A N 1
ATOM 2041 C CA . THR A 1 279 ? -73.030 -3.599 113.192 1.00 83.88 279 THR A CA 1
ATOM 2042 C C . THR A 1 279 ? -72.738 -3.717 114.679 1.00 83.88 279 THR A C 1
ATOM 2044 O O . THR A 1 279 ? -72.398 -4.803 115.147 1.00 83.88 279 THR A O 1
ATOM 2047 N N . VAL A 1 280 ? -72.883 -2.610 115.410 1.00 84.75 280 VAL A N 1
ATOM 2048 C CA . VAL A 1 280 ? -72.619 -2.521 116.852 1.00 84.75 280 VAL A CA 1
ATOM 2049 C C . VAL A 1 280 ? -73.941 -2.327 117.590 1.00 84.75 280 VAL A C 1
ATOM 2051 O O . VAL A 1 280 ? -74.705 -1.423 117.252 1.00 84.75 280 VAL A O 1
ATOM 2054 N N . LYS A 1 281 ? -74.217 -3.168 118.589 1.00 83.62 281 LYS A N 1
ATOM 2055 C CA . LYS A 1 281 ? -75.374 -3.030 119.486 1.00 83.62 281 LYS A CA 1
ATOM 2056 C C . LYS A 1 281 ? -74.893 -2.872 120.924 1.00 83.62 281 LYS A C 1
ATOM 2058 O O . LYS A 1 281 ? -74.148 -3.726 121.400 1.00 83.62 281 LYS A O 1
ATOM 2063 N N . GLY A 1 282 ? -75.308 -1.788 121.578 1.00 81.44 282 GLY A N 1
ATOM 2064 C CA . GLY A 1 282 ? -75.008 -1.509 122.984 1.00 81.44 282 GLY A CA 1
ATOM 2065 C C . GLY A 1 282 ? -76.085 -2.023 123.948 1.00 81.44 282 GLY A C 1
ATOM 2066 O O . GLY A 1 282 ? -77.127 -2.503 123.491 1.00 81.44 282 GLY A O 1
ATOM 2067 N N . PRO A 1 283 ? -75.841 -1.913 125.264 1.00 77.56 283 PRO A N 1
ATOM 2068 C CA . PRO A 1 283 ? -76.815 -2.277 126.282 1.00 77.56 283 PRO A CA 1
ATOM 2069 C C . PRO A 1 283 ? -78.003 -1.312 126.293 1.00 77.56 283 PRO A C 1
ATOM 2071 O O . PRO A 1 283 ? -77.879 -0.125 125.992 1.00 77.56 283 PRO A O 1
ATOM 2074 N N . GLU A 1 284 ? -79.158 -1.832 126.687 1.00 76.00 284 GLU A N 1
ATOM 2075 C CA . GLU A 1 284 ? -80.350 -1.039 126.961 1.00 76.00 284 GLU A CA 1
ATOM 2076 C C . GLU A 1 284 ? -80.206 -0.391 128.349 1.00 76.00 284 GLU A C 1
ATOM 2078 O O . GLU A 1 284 ? -80.021 -1.088 129.347 1.00 76.00 284 GLU A O 1
ATOM 2083 N N . ILE A 1 285 ? -80.216 0.945 128.417 1.00 69.06 285 ILE A N 1
ATOM 2084 C CA . ILE A 1 285 ? -80.097 1.690 129.679 1.00 69.06 285 ILE A CA 1
ATOM 2085 C C . ILE A 1 285 ? -81.500 2.033 130.178 1.00 69.06 285 ILE A C 1
ATOM 2087 O O . ILE A 1 285 ? -82.211 2.820 129.554 1.00 69.06 285 ILE A O 1
ATOM 2091 N N . THR A 1 286 ? -81.872 1.506 131.339 1.00 67.69 286 THR A N 1
ATOM 2092 C CA . THR A 1 286 ? -83.102 1.875 132.050 1.00 67.69 286 THR A CA 1
ATOM 2093 C C . THR A 1 286 ? -82.726 2.503 133.389 1.00 67.69 286 THR A C 1
ATOM 2095 O O . THR A 1 286 ? -82.221 1.808 134.269 1.00 67.69 286 THR A O 1
ATOM 2098 N N . GLY A 1 287 ? -82.929 3.813 133.546 1.00 58.06 287 GLY A N 1
ATOM 2099 C CA . GLY A 1 287 ? -82.629 4.530 134.788 1.00 58.06 287 GLY A CA 1
ATOM 2100 C C . GLY A 1 287 ? -83.815 5.356 135.282 1.00 58.06 287 GLY A C 1
ATOM 2101 O O . GLY A 1 287 ? -84.255 6.271 134.592 1.00 58.06 287 GLY A O 1
ATOM 2102 N N . GLU A 1 288 ? -84.288 5.068 136.495 1.00 56.66 288 GLU A N 1
ATOM 2103 C CA . GLU A 1 288 ? -85.137 5.957 137.297 1.00 56.66 288 GLU A CA 1
ATOM 2104 C C . GLU A 1 288 ? -84.227 6.774 138.231 1.00 56.66 288 GLU A C 1
ATOM 2106 O O . GLU A 1 288 ? -83.927 6.377 139.353 1.00 56.66 288 GLU A O 1
ATOM 2111 N N . GLY A 1 289 ? -83.699 7.895 137.740 1.00 55.22 289 GLY A N 1
ATOM 2112 C CA . GLY A 1 289 ? -82.841 8.791 138.517 1.00 55.22 289 GLY A CA 1
ATOM 2113 C C . GLY A 1 289 ? -82.339 9.955 137.670 1.00 55.22 289 GLY A C 1
ATOM 2114 O O . GLY A 1 289 ? -81.947 9.765 136.521 1.00 55.22 289 GLY A O 1
ATOM 2115 N N . SER A 1 290 ? -82.389 11.172 138.215 1.00 56.22 290 SER A N 1
ATOM 2116 C CA . SER A 1 290 ? -81.986 12.405 137.535 1.00 56.22 290 SER A CA 1
ATOM 2117 C C . SER A 1 290 ? -80.518 12.349 137.101 1.00 56.22 290 SER A C 1
ATOM 2119 O O . SER A 1 290 ? -79.608 12.334 137.927 1.00 56.22 290 SER A O 1
ATOM 2121 N N . VAL A 1 291 ? -80.294 12.354 135.786 1.00 58.97 291 VAL A N 1
ATOM 2122 C CA . VAL A 1 291 ? -78.974 12.542 135.179 1.00 58.97 291 VAL A CA 1
ATOM 2123 C C . VAL A 1 291 ? -78.630 14.026 135.260 1.00 58.97 291 VAL A C 1
ATOM 2125 O O . VAL A 1 291 ? -79.221 14.850 134.564 1.00 58.97 291 VAL A O 1
ATOM 2128 N N . SER A 1 292 ? -77.683 14.379 136.124 1.00 54.38 292 SER A N 1
ATOM 2129 C CA . SER A 1 292 ? -77.085 15.713 136.137 1.00 54.38 292 SER A CA 1
ATOM 2130 C C . SER A 1 292 ? -76.064 15.795 135.007 1.00 54.38 292 SER A C 1
ATOM 2132 O O . SER A 1 292 ? -75.027 15.138 135.063 1.00 54.38 292 SER A O 1
ATOM 2134 N N . VAL A 1 293 ? -76.364 16.579 133.975 1.00 50.78 293 VAL A N 1
ATOM 2135 C CA . VAL A 1 293 ? -75.393 16.934 132.935 1.00 50.78 293 VAL A CA 1
ATOM 2136 C C . VAL A 1 293 ? -74.610 18.145 133.444 1.00 50.78 293 VAL A C 1
ATOM 2138 O O . VAL A 1 293 ? -75.196 19.208 133.643 1.00 50.78 293 VAL A O 1
ATOM 2141 N N . SER A 1 294 ? -73.317 17.963 133.707 1.00 46.09 294 SER A N 1
ATOM 2142 C CA . SER A 1 294 ? -72.339 19.038 133.928 1.00 46.09 294 SER A CA 1
ATOM 2143 C C . SER A 1 294 ? -71.548 19.297 132.658 1.00 46.09 294 SER A C 1
ATOM 2145 O O . SER A 1 294 ? -71.090 18.279 132.087 1.00 46.09 294 SER A O 1
#

Sequence (294 aa):
NVSLGGETAPTVTFAGDANITSKVEGTKVTYGLNNALTNMNSITFAAPTAPAGGTSKALTIDGKKGTITGLTNTTWNAEIPKDLDLSQAATQGQLKELQQSIRTTSEQLSGKSDFALEKGTYKVNNGNVTLKVKNGNSKDGSSYDVTIQDVASAQATTDALNTKANKDATNIDSSVWLTKLGLTDAMHGFKVKAGTGDEQEIKNGETVTFEAETAKGLSVSREGNTIKYGIEGSKIDLTSNTAITNINNTLKEDKATVVAGDYVTVTTTANKKTGNTFTVKGPEITGEGSVSVS

pLDDT: mean 82.17, std 10.31, range [43.25, 97.62]